Protein AF-B9XIC1-F1 (afdb_monomer_lite)

pLDDT: mean 79.16, std 20.42, range [34.88, 98.12]

Sequence (374 aa):
MVTKQGVRRKFIYYSASSSICIPRLMLVFLITSLILPTLAQEPSPKPAATVERKLTSQLMTIYGESTGRTVLMPGAMPEVMVSTNVDILADTKKAAMRIEGVMAENGFQITRIGDNFVRVTPTKWSNSPAMTQLSKIQLPQVSTDGKNPMGEFNLGSADENMFLGLYAELKQCTVLRPAWLVGARFHVRSQKPLSRAETVYALDTLMVLNGLVPVEDGEKLVQVVPLNQVSHILAKAPKPNSSKSVIEPGKVPLLTTRPLISRPKRPPQTLSQEITNFSAQAYTKLFGDPPDAQPLPVADRLARFYAKLVDKTYVPSKLGGNPILFEVRTPPTKEELIYAMETTFRLNHLKIIEVDSNSISLGAEKETKAGSDK

Secondary structure (DSSP, 8-state):
--------PPPPP-------PPP-----------------------PPPPEEEE-HHHHHHHHHHHHT-EEE--SSPPPEEEE--GGGGG-HHHHHHHHHHHHHHTTEEEEEETTTEEEEEEGGGTTSHHHHHHTTSPPPP---S----S---EEEEEEHHHHHHHHHHHHT-EEE--TT----EEEEE-SSPPPHHHHHHHHHHHHHHTTEEEEEETTTEEEEEEGGGGGG----PPPP-TTSPBPPGGGS--B-SS-SS-PPPPPPHHHHHHHHHHHHHHHHHHHSS--------HHHHHHHHHHHHTT-EE---GGGGS---B---S--BHHHHHHHHHHHHHHTTEEEEESSSSEEEEEETT---S----

Organism: Pedosphaera parvula (strain Ellin514) (NCBI:txid320771)

Foldseek 3Di:
DDDDDDDDDDDDDDDDDDDDDDDDDDDDDDDDDDDDDDDPDDDDPDPDQDWDFDALLVLVVLLCQLLLAKEQAFPDDDTFTDRDPVVQSVHSVSSNVVSQVSLVVVQWHWDDDPRHYIYIDGVVCPPPLLVVQLVVLDQDDPDPQPQDPDDKPFQPFDWPVRLVVVLCVLLVAWEFAALPPGDGTDGITGSDGDHSSNVNSSSQNNCSNHQWHWDDQERHYTYIYGSVCVVVDDRDQDYDDPPFDWADQVVQDFFHPDPPDDDDPDDDDDVVVVVVVVVQVVCCVPPNHDPPDPPFARLQVLVCVLLVLVQAHEDEDPCSNQGFGGGGRHTGGSRSSNVSSQSRQVNSQWHWDDPDPRYIYIDGNPPDDDDDDD

Radius of gyration: 30.28 Å; chains: 1; bounding box: 96×66×76 Å

Structure (mmCIF, N/CA/C/O backbone):
data_AF-B9XIC1-F1
#
_entry.id   AF-B9XIC1-F1
#
loop_
_atom_site.group_PDB
_atom_site.id
_atom_site.type_symbol
_atom_site.label_atom_id
_atom_site.label_alt_id
_atom_site.label_comp_id
_atom_site.label_asym_id
_atom_site.label_entity_id
_atom_site.label_seq_id
_atom_site.pdbx_PDB_ins_code
_atom_site.Cartn_x
_atom_site.Cartn_y
_atom_site.Cartn_z
_atom_site.occupancy
_atom_site.B_iso_or_equiv
_atom_site.auth_seq_id
_atom_site.auth_comp_id
_atom_site.auth_asym_id
_atom_site.auth_atom_id
_atom_site.pdbx_PDB_model_num
ATOM 1 N N . MET A 1 1 ? 19.609 42.454 14.857 1.00 44.06 1 MET A N 1
ATOM 2 C CA . MET A 1 1 ? 18.501 43.361 14.483 1.00 44.06 1 MET A CA 1
ATOM 3 C C . MET A 1 1 ? 18.335 43.333 12.970 1.00 44.06 1 MET A C 1
ATOM 5 O O . MET A 1 1 ? 19.064 44.038 12.297 1.00 44.06 1 MET A O 1
ATOM 9 N N . VAL A 1 2 ? 17.430 42.505 12.438 1.00 36.50 2 VAL A N 1
ATOM 10 C CA . VAL A 1 2 ? 16.877 42.638 11.076 1.00 36.50 2 VAL A CA 1
ATOM 11 C C . VAL A 1 2 ? 15.434 42.134 11.140 1.00 36.50 2 VAL A C 1
ATOM 13 O O . VAL A 1 2 ? 15.141 41.123 11.777 1.00 36.50 2 VAL A O 1
ATOM 16 N N . THR A 1 3 ? 14.531 42.936 10.598 1.00 38.62 3 THR A N 1
ATOM 17 C CA . THR A 1 3 ? 13.095 42.985 10.864 1.00 38.62 3 THR A CA 1
ATOM 18 C C . THR A 1 3 ? 12.269 42.035 9.994 1.00 38.62 3 THR A C 1
ATOM 20 O O . THR A 1 3 ? 12.574 41.775 8.835 1.00 38.62 3 THR A O 1
ATOM 23 N N . LYS A 1 4 ? 11.174 41.557 10.596 1.00 44.41 4 LYS A N 1
ATOM 24 C CA . LYS A 1 4 ? 10.083 40.757 10.022 1.00 44.41 4 LYS A CA 1
ATOM 25 C C . LYS A 1 4 ? 9.406 41.455 8.832 1.00 44.41 4 LYS A C 1
ATOM 27 O O . LYS A 1 4 ? 9.028 42.617 8.951 1.00 44.41 4 LYS A O 1
ATOM 32 N N . GLN A 1 5 ? 9.066 40.698 7.788 1.00 42.94 5 GLN A N 1
ATOM 33 C CA . GLN A 1 5 ? 7.935 41.011 6.906 1.00 42.94 5 GLN A CA 1
ATOM 34 C C . GLN A 1 5 ? 6.962 39.830 6.885 1.00 42.94 5 GLN A C 1
ATOM 36 O O . GLN A 1 5 ? 7.233 38.772 6.327 1.00 42.94 5 GLN A O 1
ATOM 41 N N . GLY A 1 6 ? 5.830 40.017 7.567 1.00 37.75 6 GLY A N 1
ATOM 42 C CA . GLY A 1 6 ? 4.710 39.085 7.585 1.00 37.75 6 GLY A CA 1
ATOM 43 C C . GLY A 1 6 ? 3.708 39.434 6.490 1.00 37.75 6 GLY A C 1
ATOM 44 O O . GLY A 1 6 ? 3.148 40.529 6.481 1.00 37.75 6 GLY A O 1
ATOM 45 N N . VAL A 1 7 ? 3.451 38.487 5.592 1.00 44.16 7 VAL A N 1
ATOM 46 C CA . VAL A 1 7 ? 2.405 38.587 4.571 1.00 44.16 7 VAL A CA 1
ATOM 47 C C . VAL A 1 7 ? 1.088 38.097 5.177 1.00 44.16 7 VAL A C 1
ATOM 49 O O . VAL A 1 7 ? 0.892 36.903 5.393 1.00 44.16 7 VAL A O 1
ATOM 52 N N . ARG A 1 8 ? 0.172 39.026 5.473 1.00 37.41 8 ARG A N 1
ATOM 53 C CA . ARG A 1 8 ? -1.213 38.719 5.867 1.00 37.41 8 ARG A CA 1
ATOM 54 C C . ARG A 1 8 ? -2.057 38.480 4.612 1.00 37.41 8 ARG A C 1
ATOM 56 O O . ARG A 1 8 ? -2.324 39.422 3.871 1.00 37.41 8 ARG A O 1
ATOM 63 N N . ARG A 1 9 ? -2.530 37.250 4.392 1.00 49.00 9 ARG A N 1
ATOM 64 C 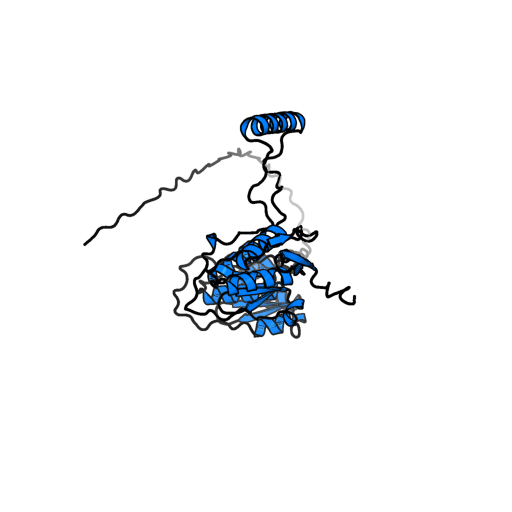CA . ARG A 1 9 ? -3.601 36.965 3.422 1.00 49.00 9 ARG A CA 1
ATOM 65 C C . ARG A 1 9 ? -4.960 37.098 4.115 1.00 49.00 9 ARG A C 1
ATOM 67 O O . ARG A 1 9 ? -5.248 36.366 5.057 1.00 49.00 9 ARG A O 1
ATOM 74 N N . LYS A 1 10 ? -5.776 38.055 3.661 1.00 39.41 10 LYS A N 1
ATOM 75 C CA . LYS A 1 10 ? -7.198 38.181 4.015 1.00 39.41 10 LYS A CA 1
ATOM 76 C C . LYS A 1 10 ? -7.988 37.126 3.235 1.00 39.41 10 LYS A C 1
ATOM 78 O O . LYS A 1 10 ? -7.952 37.137 2.010 1.00 39.41 10 LYS A O 1
ATOM 83 N N . PHE A 1 11 ? -8.708 36.257 3.938 1.00 42.22 11 PHE A N 1
ATOM 84 C CA . PHE A 1 11 ? -9.763 35.428 3.358 1.00 42.22 11 PHE A CA 1
ATOM 85 C C . PHE A 1 11 ? -11.101 36.147 3.539 1.00 42.22 11 PHE A C 1
ATOM 87 O O . PHE A 1 11 ? -11.474 36.500 4.656 1.00 42.22 11 PHE A O 1
ATOM 94 N N . ILE A 1 12 ? -11.791 36.396 2.428 1.00 45.44 12 ILE A N 1
ATOM 95 C CA . ILE A 1 12 ? -13.161 36.913 2.392 1.00 45.44 12 ILE A CA 1
ATOM 96 C C . ILE A 1 12 ? -14.082 35.692 2.329 1.00 45.44 12 ILE A C 1
ATOM 98 O O . ILE A 1 12 ? -14.023 34.934 1.364 1.00 45.44 12 ILE A O 1
ATOM 102 N N . TYR A 1 13 ? -14.909 35.493 3.355 1.00 43.69 13 TYR A N 1
ATOM 103 C CA . TYR A 1 13 ? -15.992 34.509 3.343 1.00 43.69 13 TYR A CA 1
ATOM 104 C C . TYR A 1 13 ? -17.278 35.187 2.861 1.00 43.69 13 TYR A C 1
ATOM 106 O O . TYR A 1 13 ? -17.751 36.134 3.487 1.00 43.69 13 TYR A O 1
ATOM 114 N N . TYR A 1 14 ? -17.847 34.696 1.758 1.00 37.53 14 TYR A N 1
ATOM 115 C CA . TYR A 1 14 ? -19.220 35.000 1.358 1.00 37.53 14 TYR A CA 1
ATOM 116 C C . TYR A 1 14 ? -20.172 34.086 2.141 1.00 37.53 14 TYR A C 1
ATOM 118 O O . TYR A 1 14 ? -20.148 32.870 1.971 1.00 37.53 14 TYR A O 1
ATOM 126 N N . SER A 1 15 ? -20.989 34.684 3.010 1.00 40.59 15 SER A N 1
ATOM 127 C CA . SER A 1 15 ? -22.115 34.040 3.691 1.00 40.59 15 SER A CA 1
ATOM 128 C C . SER A 1 15 ? -23.397 34.391 2.938 1.00 40.59 15 SER A C 1
ATOM 130 O O . SER A 1 15 ? -23.749 35.566 2.838 1.00 40.59 15 SER A O 1
ATOM 132 N N . ALA A 1 16 ? -24.074 33.387 2.385 1.00 41.88 16 ALA A N 1
ATOM 133 C CA . ALA A 1 16 ? -25.396 33.526 1.791 1.00 41.88 16 ALA A CA 1
ATOM 134 C C . ALA A 1 16 ? -26.421 32.874 2.731 1.00 41.88 16 ALA A C 1
ATOM 136 O O . ALA A 1 16 ? -26.617 31.662 2.705 1.00 41.88 16 ALA A O 1
ATOM 137 N N . SER A 1 17 ? -27.056 33.687 3.580 1.00 38.25 17 SER A N 1
ATOM 138 C CA . SER A 1 17 ? -28.238 33.293 4.354 1.00 38.25 17 SER A CA 1
ATOM 139 C C . SER A 1 17 ? -29.482 33.423 3.482 1.00 38.25 17 SER A C 1
ATOM 141 O O . SER A 1 17 ? -29.868 34.528 3.106 1.00 38.25 17 SER A O 1
ATOM 143 N N . SER A 1 18 ? -30.131 32.301 3.180 1.00 44.31 18 SER A N 1
ATOM 144 C CA . SER A 1 18 ? -31.469 32.264 2.586 1.00 44.31 18 SER A CA 1
ATOM 145 C C . SER A 1 18 ? -32.483 31.956 3.688 1.00 44.31 18 SER A C 1
ATOM 147 O O . SER A 1 18 ? -32.702 30.801 4.041 1.00 44.31 18 SER A O 1
ATOM 149 N N . SER A 1 19 ? -33.076 33.003 4.262 1.00 39.62 19 SER A N 1
ATOM 150 C CA . SER A 1 19 ? -34.209 32.891 5.184 1.00 39.62 19 SER A CA 1
ATOM 151 C C . SER A 1 19 ? -35.486 32.622 4.390 1.00 39.62 19 SER A C 1
ATOM 153 O O . SER A 1 19 ? -35.966 33.500 3.676 1.00 39.62 19 SER A O 1
ATOM 155 N N . ILE A 1 20 ? -36.049 31.421 4.522 1.00 45.41 20 ILE A N 1
ATOM 156 C CA . ILE A 1 20 ? -37.391 31.094 4.027 1.00 45.41 20 ILE A CA 1
ATOM 157 C C . ILE A 1 20 ? -38.346 31.150 5.223 1.00 45.41 20 ILE A C 1
ATOM 159 O O . ILE A 1 20 ? -38.349 30.271 6.082 1.00 45.41 20 ILE A O 1
ATOM 163 N N . CYS A 1 21 ? -39.133 32.225 5.284 1.00 36.41 21 CYS A N 1
ATOM 164 C CA . CYS A 1 21 ? -40.272 32.377 6.187 1.00 36.41 21 CYS A CA 1
ATOM 165 C C . CYS A 1 21 ? -41.426 31.482 5.717 1.00 36.41 21 CYS A C 1
ATOM 167 O O . CYS A 1 21 ? -41.954 31.683 4.626 1.00 36.41 21 CYS A O 1
ATOM 169 N N . ILE A 1 22 ? -41.854 30.539 6.558 1.00 43.66 22 ILE A N 1
ATOM 170 C CA . ILE A 1 22 ? -43.107 29.792 6.384 1.00 43.66 22 ILE A CA 1
ATOM 171 C C . ILE A 1 22 ? -44.155 30.421 7.319 1.00 43.66 22 ILE A C 1
ATOM 173 O O . ILE A 1 22 ? -43.882 30.554 8.516 1.00 43.66 22 ILE A O 1
ATOM 177 N N . PRO A 1 23 ? -45.339 30.827 6.828 1.00 52.44 23 PRO A N 1
ATOM 178 C CA . PRO A 1 23 ? -46.375 31.394 7.679 1.00 52.44 23 PRO A CA 1
ATOM 179 C C . PRO A 1 23 ? -47.051 30.312 8.535 1.00 52.44 23 PRO A C 1
ATOM 181 O O . PRO A 1 23 ? -47.438 29.247 8.057 1.00 52.44 23 PRO A O 1
ATOM 184 N N . ARG A 1 24 ? -47.206 30.630 9.825 1.00 39.66 24 ARG A N 1
ATOM 185 C CA . ARG A 1 24 ? -48.025 29.909 10.807 1.00 39.66 24 ARG A CA 1
ATOM 186 C C . ARG A 1 24 ? -49.487 29.893 10.353 1.00 39.66 24 ARG A C 1
ATOM 188 O O . ARG A 1 24 ? -50.149 30.925 10.403 1.00 39.66 24 ARG A O 1
ATOM 195 N N . LEU A 1 25 ? -50.001 28.721 9.991 1.00 41.41 25 LEU A N 1
ATOM 196 C CA . LEU A 1 25 ? -51.439 28.476 9.910 1.00 41.41 25 LEU A CA 1
ATOM 197 C C . LEU A 1 25 ? -51.920 28.030 11.300 1.00 41.41 25 LEU A C 1
ATOM 199 O O . LEU A 1 25 ? -51.559 26.954 11.776 1.00 41.41 25 LEU A O 1
ATOM 203 N N . MET A 1 26 ? -52.682 28.891 11.977 1.00 42.16 26 MET A N 1
ATOM 204 C CA . MET A 1 26 ? -53.413 28.531 13.191 1.00 42.16 26 MET A CA 1
ATOM 205 C C . MET A 1 26 ? -54.596 27.641 12.817 1.00 42.16 26 MET A C 1
ATOM 207 O O . MET A 1 26 ? -55.529 28.097 12.161 1.00 42.16 26 MET A O 1
ATOM 211 N N . LEU A 1 27 ? -54.564 26.386 13.261 1.00 41.38 27 LEU A N 1
ATOM 212 C CA . LEU A 1 27 ? -55.697 25.474 13.189 1.00 41.38 27 LEU A CA 1
ATOM 213 C C . LEU A 1 27 ? -56.280 25.322 14.598 1.00 41.38 27 LEU A C 1
ATOM 215 O O . LEU A 1 27 ? -55.709 24.659 15.462 1.00 41.38 27 LEU A O 1
ATOM 219 N N . VAL A 1 28 ? -57.398 26.007 14.823 1.00 42.31 28 VAL A N 1
ATOM 220 C CA . VAL A 1 28 ? -58.242 25.893 16.014 1.00 42.31 28 VAL A CA 1
ATOM 221 C C . VAL A 1 28 ? -59.003 24.572 15.909 1.00 42.31 28 VAL A C 1
ATOM 223 O O . VAL A 1 28 ? -59.894 24.443 15.073 1.00 42.31 28 VAL A O 1
ATOM 226 N N . PHE A 1 29 ? -58.656 23.586 16.738 1.00 39.56 29 PHE A N 1
ATOM 227 C CA . PHE A 1 29 ? -59.460 22.375 16.901 1.00 39.56 29 PHE A CA 1
ATOM 228 C C . PHE A 1 29 ? -60.397 22.530 18.100 1.00 39.56 29 PHE A C 1
ATOM 230 O O . PHE A 1 29 ? -59.963 22.758 19.229 1.00 39.56 29 PHE A O 1
ATOM 237 N N . LEU A 1 30 ? -61.694 22.414 17.818 1.00 42.22 30 LEU A N 1
ATOM 238 C CA . LEU A 1 30 ? -62.775 22.354 18.792 1.00 42.22 30 LEU A CA 1
ATOM 239 C C . LEU A 1 30 ? -62.643 21.089 19.651 1.00 42.22 30 LEU A C 1
ATOM 241 O O . LEU A 1 30 ? -62.628 19.970 19.139 1.00 42.22 30 LEU A O 1
ATOM 245 N N . ILE A 1 31 ? -62.599 21.287 20.965 1.00 47.97 31 ILE A N 1
ATOM 246 C CA . ILE A 1 31 ? -62.666 20.238 21.979 1.00 47.97 31 ILE A CA 1
ATOM 247 C C . ILE A 1 31 ? -64.118 19.758 22.053 1.00 47.97 31 ILE A C 1
ATOM 249 O O . ILE A 1 31 ? -64.995 20.489 22.508 1.00 47.97 31 ILE A O 1
ATOM 253 N N . THR A 1 32 ? -64.377 18.529 21.612 1.00 45.47 32 THR A N 1
ATOM 254 C CA . THR A 1 32 ? -65.607 17.798 21.941 1.00 45.47 32 THR A CA 1
ATOM 255 C C . THR A 1 32 ? -65.244 16.652 22.876 1.00 45.47 32 THR A C 1
ATOM 257 O O . THR A 1 32 ? -64.605 15.678 22.487 1.00 45.47 32 THR A O 1
ATOM 260 N N . SER A 1 33 ? -65.614 16.815 24.147 1.00 48.59 33 SER A N 1
ATOM 261 C CA . SER A 1 33 ? -65.499 15.792 25.183 1.00 48.59 33 SER A CA 1
ATOM 262 C C . SER A 1 33 ? -66.431 14.626 24.871 1.00 48.59 33 SER A C 1
ATOM 264 O O . SER A 1 33 ? -67.644 14.738 25.043 1.00 48.59 33 SER A O 1
ATOM 266 N N . LEU A 1 34 ? -65.860 13.496 24.456 1.00 47.25 34 LEU A N 1
ATOM 267 C CA . LEU A 1 34 ? -66.526 12.198 24.482 1.00 47.25 34 LEU A CA 1
ATOM 268 C C . LEU A 1 34 ? -65.967 11.402 25.666 1.00 47.25 34 LEU A C 1
ATOM 270 O O . LEU A 1 34 ? -64.795 11.028 25.683 1.00 47.25 34 LEU A O 1
ATOM 274 N N . ILE A 1 35 ? -66.807 11.172 26.672 1.00 52.41 35 ILE A N 1
ATOM 275 C CA . ILE A 1 35 ? -66.512 10.282 27.796 1.00 52.41 35 ILE A CA 1
ATOM 276 C C . ILE A 1 35 ? -66.636 8.850 27.263 1.00 52.41 35 ILE A C 1
ATOM 278 O O . ILE A 1 35 ? -67.746 8.375 27.028 1.00 52.41 35 ILE A O 1
ATOM 282 N N . LEU A 1 36 ? -65.503 8.182 27.026 1.00 46.34 36 LEU A N 1
ATOM 283 C CA . LEU A 1 36 ? -65.469 6.748 26.734 1.00 46.34 36 LEU A CA 1
ATOM 284 C C . LEU A 1 36 ? -65.387 5.933 28.035 1.00 46.34 36 LEU A C 1
ATOM 286 O O . LEU A 1 36 ? -64.702 6.347 28.973 1.00 46.34 36 LEU A O 1
ATOM 290 N N . PRO A 1 37 ? -66.035 4.756 28.088 1.00 49.78 37 PRO A N 1
ATOM 291 C CA . PRO A 1 37 ? -65.890 3.826 29.195 1.00 49.78 37 PRO A CA 1
ATOM 292 C C . PRO A 1 37 ? -64.469 3.253 29.228 1.00 49.78 37 PRO A C 1
ATOM 294 O O . PRO A 1 37 ? -63.918 2.838 28.207 1.00 49.78 37 PRO A O 1
ATOM 297 N N . THR A 1 38 ? -63.888 3.226 30.425 1.00 48.03 38 THR A N 1
ATOM 298 C CA . THR A 1 38 ? -62.571 2.666 30.735 1.00 48.03 38 THR A CA 1
ATOM 299 C C . THR A 1 38 ? -62.572 1.154 30.500 1.00 48.03 38 THR A C 1
ATOM 301 O O . THR A 1 38 ? -62.848 0.368 31.405 1.00 48.03 38 THR A O 1
ATOM 304 N N . LEU A 1 39 ? -62.289 0.728 29.269 1.00 48.19 39 LEU A N 1
ATOM 305 C CA . LEU A 1 39 ? -61.909 -0.651 28.983 1.00 48.19 39 LEU A CA 1
ATOM 306 C C . LEU A 1 39 ? -60.508 -0.880 29.550 1.00 48.19 39 LEU A C 1
ATOM 308 O O . LEU A 1 39 ? -59.593 -0.099 29.289 1.00 48.19 39 LEU A O 1
ATOM 312 N N . ALA A 1 40 ? -60.364 -1.935 30.351 1.00 57.03 40 ALA A N 1
ATOM 313 C CA . ALA A 1 40 ? -59.087 -2.393 30.874 1.00 57.03 40 ALA A CA 1
ATOM 314 C C . ALA A 1 40 ? -58.087 -2.524 29.717 1.00 57.03 40 ALA A C 1
ATOM 316 O O . ALA A 1 40 ? -58.247 -3.352 28.823 1.00 57.03 40 ALA A O 1
ATOM 317 N N . GLN A 1 41 ? -57.093 -1.641 29.720 1.00 48.34 41 GLN A N 1
ATOM 318 C CA . GLN A 1 41 ? -56.049 -1.584 28.715 1.00 48.34 41 GLN A CA 1
ATOM 319 C C . GLN A 1 41 ? -55.168 -2.820 28.907 1.00 48.34 41 GLN A C 1
ATOM 321 O O . GLN A 1 41 ? -54.444 -2.916 29.900 1.00 48.34 41 GLN A O 1
ATOM 326 N N . GLU A 1 42 ? -55.272 -3.791 27.995 1.00 60.88 42 GLU A N 1
ATOM 327 C CA . GLU A 1 42 ? -54.307 -4.887 27.927 1.00 60.88 42 GLU A CA 1
ATOM 328 C C . GLU A 1 42 ? -52.890 -4.293 27.903 1.00 60.88 42 GLU A C 1
ATOM 330 O O . GLU A 1 42 ? -52.675 -3.251 27.266 1.00 60.88 42 GLU A O 1
ATOM 335 N N . PRO A 1 43 ? -51.922 -4.896 28.620 1.00 63.00 43 PRO A N 1
ATOM 336 C CA . PRO A 1 43 ? -50.561 -4.387 28.668 1.00 63.00 43 PRO A CA 1
ATOM 337 C C . PRO A 1 43 ? -50.041 -4.260 27.239 1.00 63.00 43 PRO A C 1
ATOM 339 O O . PRO A 1 43 ? -49.874 -5.260 26.542 1.00 63.00 43 PRO A O 1
ATOM 342 N N . SER A 1 44 ? -49.830 -3.012 26.810 1.00 62.06 44 SER A N 1
ATOM 343 C CA . SER A 1 44 ? -49.362 -2.682 25.467 1.00 62.06 44 SER A CA 1
ATOM 344 C C . SER A 1 44 ? -48.186 -3.594 25.105 1.00 62.06 44 SER A C 1
ATOM 346 O O . SER A 1 44 ? -47.250 -3.698 25.913 1.00 62.06 44 SER A O 1
ATOM 348 N N . PRO A 1 45 ? -48.223 -4.292 23.953 1.00 67.50 45 PRO A N 1
ATOM 349 C CA . PRO A 1 45 ? -47.159 -5.199 23.562 1.00 67.50 45 PRO A CA 1
ATOM 350 C C . PRO A 1 45 ? -45.845 -4.427 23.593 1.00 67.50 45 PRO A C 1
ATOM 352 O O . PRO A 1 45 ? -45.688 -3.409 22.916 1.00 67.50 45 PRO A O 1
ATOM 355 N N . LYS A 1 46 ? -44.927 -4.895 24.446 1.00 65.12 46 LYS A N 1
ATOM 356 C CA . LYS A 1 46 ? -43.595 -4.318 24.634 1.00 65.12 46 LYS A CA 1
ATOM 357 C C . LYS A 1 46 ? -43.017 -4.042 23.239 1.00 65.12 46 LYS A C 1
ATOM 359 O O . LYS A 1 46 ? -42.930 -4.999 22.465 1.00 65.12 46 LYS A O 1
ATOM 364 N N . PRO A 1 47 ? -42.700 -2.781 22.886 1.00 63.47 47 PRO A N 1
ATOM 365 C CA . PRO A 1 47 ? -42.331 -2.431 21.522 1.00 63.47 47 PRO A CA 1
ATOM 366 C C . PRO A 1 47 ? -41.193 -3.343 21.078 1.00 63.47 47 PRO A C 1
ATOM 368 O O . PRO A 1 47 ? -40.169 -3.444 21.760 1.00 63.47 47 PRO A O 1
ATOM 371 N N . ALA A 1 48 ? -41.423 -4.073 19.985 1.00 64.81 48 ALA A N 1
ATOM 372 C CA . ALA A 1 48 ? -40.425 -4.958 19.414 1.00 64.81 48 ALA A CA 1
ATOM 373 C C . ALA A 1 48 ? -39.158 -4.136 19.160 1.00 64.81 48 ALA A C 1
ATOM 375 O O . ALA A 1 48 ? -39.231 -3.044 18.597 1.00 64.81 48 ALA A O 1
ATOM 376 N N . ALA A 1 49 ? -38.012 -4.630 19.629 1.00 63.19 49 ALA A N 1
ATOM 377 C CA . ALA A 1 49 ? -36.746 -3.934 19.471 1.00 63.19 49 ALA A CA 1
ATOM 378 C C . ALA A 1 49 ? -36.500 -3.653 17.980 1.00 63.19 49 ALA A C 1
ATOM 380 O O . ALA A 1 49 ? -36.378 -4.580 17.178 1.00 63.19 49 ALA A O 1
ATOM 381 N N . THR A 1 50 ? -36.455 -2.374 17.606 1.00 61.56 50 THR A N 1
ATOM 382 C CA . THR A 1 50 ? -36.149 -1.959 16.237 1.00 61.56 50 THR A CA 1
ATOM 383 C C . THR A 1 50 ? -34.703 -2.336 15.925 1.00 61.56 50 THR A C 1
ATOM 385 O O . THR A 1 50 ? -33.769 -1.846 16.558 1.00 61.56 50 THR A O 1
ATOM 388 N N . VAL A 1 51 ? -34.506 -3.224 14.950 1.00 67.12 51 VAL A N 1
ATOM 389 C CA . VAL A 1 51 ? -33.174 -3.577 14.446 1.00 67.12 51 VAL A CA 1
ATOM 390 C C . VAL A 1 51 ? -32.762 -2.524 13.420 1.00 67.12 51 VAL A C 1
ATOM 392 O O . VAL A 1 51 ? -33.288 -2.490 12.310 1.00 67.12 51 VAL A O 1
ATOM 395 N N . GLU A 1 52 ? -31.825 -1.654 13.785 1.00 65.56 52 GLU A N 1
ATOM 396 C CA . GLU A 1 52 ? -31.245 -0.672 12.870 1.00 65.56 52 GLU A CA 1
ATOM 397 C C . GLU A 1 52 ? -30.002 -1.265 12.186 1.00 65.56 52 GLU A C 1
ATOM 399 O O . GLU A 1 52 ? -29.119 -1.842 12.827 1.00 65.56 52 GLU A O 1
ATOM 404 N N . ARG A 1 53 ? -29.903 -1.121 10.861 1.00 65.88 53 ARG A N 1
ATOM 405 C CA . ARG A 1 53 ? -28.663 -1.430 10.138 1.00 65.88 53 ARG A CA 1
ATOM 406 C C . ARG A 1 53 ? -27.755 -0.212 10.205 1.00 65.88 53 ARG A C 1
ATOM 408 O O . ARG A 1 53 ? -28.028 0.793 9.554 1.00 65.88 53 ARG A O 1
ATOM 415 N N . LYS A 1 54 ? -26.682 -0.302 10.987 1.00 67.88 54 LYS A N 1
ATOM 416 C CA . LYS A 1 54 ? -25.628 0.716 11.010 1.00 67.88 54 LYS A CA 1
ATOM 417 C C . LYS A 1 54 ? -24.447 0.263 10.171 1.00 67.88 54 LYS A C 1
ATOM 419 O O . LYS A 1 54 ? -24.060 -0.902 10.192 1.00 67.88 54 LYS A O 1
ATOM 424 N N . LEU A 1 55 ? -23.840 1.210 9.462 1.00 81.06 55 LEU A N 1
ATOM 425 C CA . LEU A 1 55 ? -22.597 0.944 8.750 1.00 81.06 55 LEU A CA 1
ATOM 426 C C . LEU A 1 55 ? -21.499 0.633 9.772 1.00 81.06 55 LEU A C 1
ATOM 428 O O . LEU A 1 55 ? -21.305 1.376 10.737 1.00 81.06 55 LEU A O 1
ATOM 432 N N . THR A 1 56 ? -20.736 -0.430 9.537 1.00 86.38 56 THR A N 1
ATOM 433 C CA . THR A 1 56 ? -19.618 -0.851 10.401 1.00 86.38 56 THR A CA 1
ATOM 434 C C . THR A 1 56 ? -18.618 0.281 10.637 1.00 86.38 56 THR A C 1
ATOM 436 O O . THR A 1 56 ? -18.082 0.431 11.732 1.00 86.38 56 THR A O 1
ATOM 439 N N . SER A 1 57 ? -18.437 1.160 9.648 1.00 85.88 57 SER A N 1
ATOM 440 C CA . SER A 1 57 ? -17.616 2.368 9.757 1.00 85.88 57 SER A CA 1
ATOM 441 C C . SER A 1 57 ? -18.123 3.370 10.802 1.00 85.88 57 SER A C 1
ATOM 443 O O . SER A 1 57 ? -17.315 3.967 11.514 1.00 85.88 57 SER A O 1
ATOM 445 N N . GLN A 1 58 ? -19.439 3.539 10.950 1.00 88.56 58 GLN A N 1
ATOM 446 C CA . GLN A 1 58 ? -20.024 4.404 11.979 1.00 88.56 58 GLN A CA 1
ATOM 447 C C . GLN A 1 58 ? -19.821 3.800 13.368 1.00 88.56 58 GLN A C 1
ATOM 449 O O . GLN A 1 58 ? -19.412 4.502 14.290 1.00 88.56 58 GLN A O 1
ATOM 454 N N . LEU A 1 59 ? -20.031 2.487 13.505 1.00 91.69 59 LEU A N 1
ATOM 455 C CA . LEU A 1 59 ? -19.808 1.778 14.765 1.00 91.69 59 LEU A CA 1
ATOM 456 C C . LEU A 1 59 ? -18.351 1.908 15.230 1.00 91.69 59 LEU A C 1
ATOM 458 O O . LEU A 1 59 ? -18.087 2.201 16.394 1.00 91.69 59 LEU A O 1
ATOM 462 N N . MET A 1 60 ? -17.403 1.744 14.305 1.00 93.81 60 MET A N 1
ATOM 463 C CA . MET A 1 60 ? -15.976 1.898 14.592 1.00 93.81 60 MET A CA 1
ATOM 464 C C . MET A 1 60 ? -15.581 3.351 14.865 1.00 93.81 60 MET A C 1
ATOM 466 O O . MET A 1 60 ? -14.667 3.590 15.649 1.00 93.81 60 MET A O 1
ATOM 470 N N . THR A 1 61 ? -16.293 4.325 14.293 1.00 92.06 61 THR A N 1
ATOM 471 C CA . THR A 1 61 ? -16.103 5.743 14.636 1.00 92.06 61 THR A CA 1
ATOM 472 C C . THR A 1 61 ? -16.456 5.992 16.104 1.00 92.06 61 THR A C 1
ATOM 474 O O . THR A 1 61 ? -15.622 6.509 16.843 1.00 92.06 61 THR A O 1
ATOM 477 N N . ILE A 1 62 ? -17.624 5.514 16.553 1.00 92.25 62 ILE A N 1
ATOM 478 C CA . ILE A 1 62 ? -18.060 5.600 17.960 1.00 92.25 62 ILE A CA 1
ATOM 479 C C . ILE A 1 62 ? -17.073 4.863 18.879 1.00 92.25 62 ILE A C 1
ATOM 481 O O . ILE A 1 62 ? -16.712 5.363 19.944 1.00 92.25 62 ILE A O 1
ATOM 485 N N . TYR A 1 63 ? -16.591 3.685 18.470 1.00 94.88 63 TYR A N 1
ATOM 486 C CA . TYR A 1 63 ? -15.586 2.940 19.233 1.00 94.88 63 TYR A CA 1
ATOM 487 C C . TYR A 1 63 ? -14.283 3.733 19.400 1.00 94.88 63 TYR A C 1
ATOM 489 O O . TYR A 1 63 ? -13.766 3.852 20.512 1.00 94.88 63 TYR A O 1
ATOM 497 N N . GLY A 1 64 ? -13.771 4.322 18.317 1.00 94.94 64 GLY A N 1
ATOM 498 C CA . GLY A 1 64 ? -12.585 5.171 18.361 1.00 94.94 64 GLY A CA 1
ATOM 499 C C . GLY A 1 64 ? -12.766 6.360 19.303 1.00 94.94 64 GLY A C 1
ATOM 500 O O . GLY A 1 64 ? -11.923 6.577 20.170 1.00 94.94 64 GLY A O 1
ATOM 501 N N . GLU A 1 65 ? -13.883 7.079 19.187 1.00 93.38 65 GLU A N 1
ATOM 502 C CA . GLU A 1 65 ? -14.210 8.236 20.034 1.00 93.38 65 GLU A CA 1
ATOM 503 C C . GLU A 1 65 ? -14.334 7.840 21.515 1.00 93.38 65 GLU A C 1
ATOM 505 O O . GLU A 1 65 ? -13.721 8.462 22.379 1.00 93.38 65 GLU A O 1
ATOM 510 N N . SER A 1 66 ? -15.044 6.746 21.814 1.00 93.94 66 SER A N 1
ATOM 511 C CA . SER A 1 66 ? -15.233 6.255 23.189 1.00 93.94 66 SER A CA 1
ATOM 512 C C . SER A 1 66 ? -13.940 5.778 23.860 1.00 93.94 66 SER A C 1
ATOM 514 O O . SER A 1 66 ? -13.804 5.872 25.079 1.00 93.94 66 SER A O 1
ATOM 516 N N . THR A 1 67 ? -12.978 5.279 23.078 1.00 95.50 67 THR A N 1
ATOM 517 C CA . THR A 1 67 ? -11.698 4.761 23.588 1.00 95.50 67 THR A CA 1
ATOM 518 C C . THR A 1 67 ? -10.545 5.758 23.464 1.00 95.50 67 THR A C 1
ATOM 520 O O . THR A 1 67 ? -9.478 5.535 24.042 1.00 95.50 67 THR A O 1
ATOM 523 N N . GLY A 1 68 ? -10.728 6.842 22.704 1.00 94.75 68 GLY A N 1
ATOM 524 C CA . GLY A 1 68 ? -9.668 7.775 22.328 1.00 94.75 68 GLY A CA 1
ATOM 525 C C . GLY A 1 68 ? -8.558 7.119 21.498 1.00 94.75 68 GLY A C 1
ATOM 526 O O . GLY A 1 68 ? -7.392 7.494 21.638 1.00 94.75 68 GLY A O 1
ATOM 527 N N . ARG A 1 69 ? -8.875 6.095 20.691 1.00 95.88 69 ARG A N 1
ATOM 528 C CA . ARG A 1 69 ? -7.892 5.319 19.910 1.00 95.88 69 ARG A CA 1
ATOM 529 C C . ARG A 1 69 ? -8.192 5.362 18.418 1.00 95.88 69 ARG A C 1
ATOM 531 O O . ARG A 1 69 ? -9.340 5.329 17.990 1.00 95.88 69 ARG A O 1
ATOM 538 N N . THR A 1 70 ? -7.135 5.387 17.618 1.00 95.88 70 THR A N 1
ATOM 539 C CA . THR A 1 70 ? -7.209 5.288 16.160 1.00 95.88 70 THR A CA 1
ATOM 540 C C . THR A 1 70 ? -7.563 3.859 15.762 1.00 95.88 70 THR A C 1
ATOM 542 O O . THR A 1 70 ? -6.832 2.920 16.090 1.00 95.88 70 THR A O 1
ATOM 545 N N . VAL A 1 71 ? -8.671 3.695 15.040 1.00 97.06 71 VAL A N 1
ATOM 546 C CA . VAL A 1 71 ? -9.123 2.389 14.549 1.00 97.06 71 VAL A CA 1
ATOM 547 C C . VAL A 1 71 ? -8.497 2.091 13.191 1.00 97.06 71 VAL A C 1
ATOM 549 O O . VAL A 1 71 ? -8.697 2.835 12.233 1.00 97.06 71 VAL A O 1
ATOM 552 N N . LEU A 1 72 ? -7.750 0.990 13.110 1.00 97.56 72 LEU A N 1
ATOM 553 C CA . LEU A 1 72 ? -7.162 0.458 11.883 1.00 97.56 72 LEU A CA 1
ATOM 554 C C . LEU A 1 72 ? -7.971 -0.767 11.451 1.00 97.56 72 LEU A C 1
ATOM 556 O O . LEU A 1 72 ? -7.987 -1.779 12.155 1.00 97.56 72 LEU A O 1
ATOM 560 N N . MET A 1 73 ? -8.655 -0.677 10.313 1.00 96.19 73 MET A N 1
ATOM 561 C CA . MET A 1 73 ? -9.558 -1.723 9.823 1.00 96.19 73 MET A CA 1
ATOM 562 C C . MET A 1 73 ? -9.474 -1.871 8.294 1.00 96.19 73 MET A C 1
ATOM 564 O O . MET A 1 73 ? -9.063 -0.924 7.617 1.00 96.19 73 MET A O 1
ATOM 568 N N . PRO A 1 74 ? -9.861 -3.032 7.733 1.00 95.12 74 PRO A N 1
ATOM 569 C CA . PRO A 1 74 ? -10.036 -3.191 6.291 1.00 95.12 74 PRO A CA 1
ATOM 570 C C . PRO A 1 74 ? -11.015 -2.154 5.723 1.00 95.12 74 PRO A C 1
ATOM 572 O O . PRO A 1 74 ? -11.994 -1.795 6.376 1.00 95.12 74 PRO A O 1
ATOM 575 N N . GLY A 1 75 ? -10.784 -1.684 4.496 1.00 90.56 75 GLY A N 1
ATOM 576 C CA . GLY A 1 75 ? -11.688 -0.739 3.836 1.00 90.56 75 GLY A CA 1
ATOM 577 C C . GLY A 1 75 ? -13.010 -1.374 3.402 1.00 90.56 75 GLY A C 1
ATOM 578 O O . GLY A 1 75 ? -14.054 -0.727 3.431 1.00 90.56 75 GLY A O 1
ATOM 579 N N . ALA A 1 76 ? -12.977 -2.659 3.045 1.00 88.12 76 ALA A N 1
ATOM 580 C CA . ALA A 1 76 ? -14.144 -3.448 2.665 1.00 88.12 76 ALA A CA 1
ATOM 581 C C . ALA A 1 76 ? -14.632 -4.296 3.851 1.00 88.12 76 ALA A C 1
ATOM 583 O O . ALA A 1 76 ? -14.366 -5.495 3.929 1.00 88.12 76 ALA A O 1
ATOM 584 N N . MET A 1 77 ? -15.324 -3.660 4.796 1.00 88.44 77 MET A N 1
ATOM 585 C CA . MET A 1 77 ? -15.979 -4.359 5.905 1.00 88.44 77 MET A CA 1
ATOM 586 C C . MET A 1 77 ? -17.439 -4.665 5.548 1.00 88.44 77 MET A C 1
ATOM 588 O O . MET A 1 77 ? -18.119 -3.780 5.023 1.00 88.44 77 MET A O 1
ATOM 592 N N . PRO A 1 78 ? -17.948 -5.877 5.840 1.00 88.94 78 PRO A N 1
ATOM 593 C CA . PRO A 1 78 ? -19.372 -6.160 5.715 1.00 88.94 78 PRO A CA 1
ATOM 594 C C . PRO A 1 78 ? -20.162 -5.287 6.692 1.00 88.94 78 PRO A C 1
ATOM 596 O O . PRO A 1 78 ? -19.642 -4.882 7.737 1.00 88.94 78 PRO A O 1
ATOM 599 N N . GLU A 1 79 ? -21.418 -5.003 6.359 1.00 88.19 79 GLU A N 1
ATOM 600 C CA . GLU A 1 79 ? -22.342 -4.354 7.286 1.00 88.19 79 GLU A CA 1
ATOM 601 C C . GLU A 1 79 ? -22.614 -5.263 8.486 1.00 88.19 79 GLU A C 1
ATOM 603 O O . GLU A 1 79 ? -22.785 -6.474 8.340 1.00 88.19 79 GLU A O 1
ATOM 608 N N . VAL A 1 80 ? -22.666 -4.665 9.674 1.00 86.50 80 VAL A N 1
ATOM 609 C CA . VAL A 1 80 ? -22.952 -5.362 10.926 1.00 86.50 80 VAL A CA 1
ATOM 610 C C . VAL A 1 80 ? -24.319 -4.914 11.427 1.00 86.50 80 VAL A C 1
ATOM 612 O O . VAL A 1 80 ? -24.590 -3.719 11.551 1.00 86.50 80 VAL A O 1
ATOM 615 N N . MET A 1 81 ? -25.201 -5.868 11.724 1.00 79.94 81 MET A N 1
ATOM 616 C CA . MET A 1 81 ? -26.501 -5.548 12.312 1.00 79.94 81 MET A CA 1
ATOM 617 C C . MET A 1 81 ? -26.335 -5.265 13.804 1.00 79.94 81 MET A C 1
ATOM 619 O O . MET A 1 81 ? -25.789 -6.088 14.538 1.00 79.94 81 MET A O 1
ATOM 623 N N . VAL A 1 82 ? -26.818 -4.107 14.260 1.00 80.25 82 VAL A N 1
ATOM 624 C CA . VAL A 1 82 ? -26.718 -3.700 15.665 1.00 80.25 82 VAL A CA 1
ATOM 625 C C . VAL A 1 82 ? -28.113 -3.382 16.185 1.00 80.25 82 VAL A C 1
ATOM 627 O O . VAL A 1 82 ? -28.765 -2.463 15.705 1.00 80.25 82 VAL A O 1
ATOM 630 N N . SER A 1 83 ? -28.572 -4.108 17.205 1.00 73.69 83 SER A N 1
ATOM 631 C CA . SER A 1 83 ? -29.788 -3.720 17.930 1.00 73.69 83 SER A CA 1
ATOM 632 C C . SER A 1 83 ? -29.503 -2.432 18.705 1.00 73.69 83 SER A C 1
ATOM 634 O O . SER A 1 83 ? -28.699 -2.431 19.643 1.00 73.69 83 SER A O 1
ATOM 636 N N . THR A 1 84 ? -30.122 -1.324 18.306 1.00 61.50 84 THR A N 1
ATOM 637 C CA . THR A 1 84 ? -29.856 0.010 18.849 1.00 61.50 84 THR A CA 1
ATOM 638 C C . THR A 1 84 ? -30.615 0.256 20.144 1.00 61.50 84 THR A C 1
ATOM 640 O O . THR A 1 84 ? -31.599 0.981 20.190 1.00 61.50 84 THR A O 1
ATOM 643 N N . ASN A 1 85 ? -30.106 -0.288 21.249 1.00 65.62 85 ASN A N 1
ATOM 644 C CA . ASN A 1 85 ? -30.427 0.289 22.554 1.00 65.62 85 ASN A CA 1
ATOM 645 C C . ASN A 1 85 ? -29.585 1.564 22.725 1.00 65.62 85 ASN A C 1
ATOM 647 O O . ASN A 1 85 ? -28.389 1.504 23.010 1.00 65.62 85 ASN A O 1
ATOM 651 N N . VAL A 1 86 ? -30.218 2.712 22.467 1.00 55.81 86 VAL A N 1
ATOM 652 C CA . VAL A 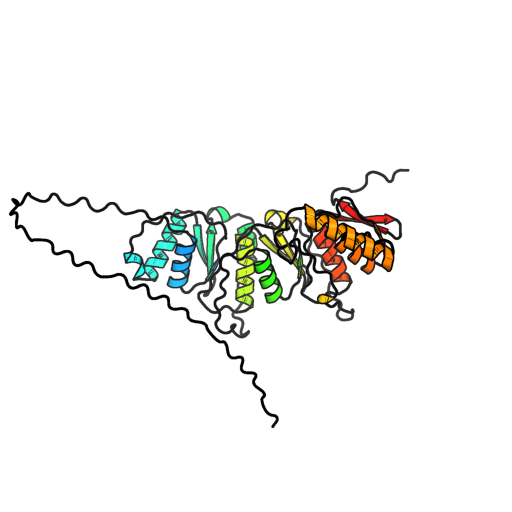1 86 ? -29.621 4.062 22.426 1.00 55.81 86 VAL A CA 1
ATOM 653 C C . VAL A 1 86 ? -28.984 4.470 23.765 1.00 55.81 86 VAL A C 1
ATOM 655 O O . VAL A 1 86 ? -27.991 5.196 23.774 1.00 55.81 86 VAL A O 1
ATOM 658 N N . ASP A 1 87 ? -29.455 3.908 24.881 1.00 61.22 87 ASP A N 1
ATOM 659 C CA . ASP A 1 87 ? -28.975 4.217 26.240 1.00 61.22 87 ASP A CA 1
ATOM 660 C C . ASP A 1 87 ? -27.514 3.809 26.507 1.00 61.22 87 ASP A C 1
ATOM 662 O O . ASP A 1 87 ? -26.905 4.226 27.492 1.00 61.22 87 ASP A O 1
ATOM 666 N N . ILE A 1 88 ? -26.912 3.012 25.618 1.00 60.16 88 ILE A N 1
ATOM 667 C CA . ILE A 1 88 ? -25.535 2.517 25.757 1.00 60.16 88 ILE A CA 1
ATOM 668 C C . ILE A 1 88 ? -24.496 3.636 25.545 1.00 60.16 88 ILE A C 1
ATOM 670 O O . ILE A 1 88 ? -23.358 3.505 25.989 1.00 60.16 88 ILE A O 1
ATOM 674 N N . LEU A 1 89 ? -24.870 4.758 24.922 1.00 67.69 89 LEU A N 1
ATOM 675 C CA . LEU A 1 89 ? -23.933 5.831 24.564 1.00 67.69 89 LEU A CA 1
ATOM 676 C C . LEU A 1 89 ? -23.554 6.773 25.722 1.00 67.69 89 LEU A C 1
ATOM 678 O O . LEU A 1 89 ? -22.625 7.561 25.564 1.00 67.69 89 LEU A O 1
ATOM 682 N N . ALA A 1 90 ? -24.221 6.695 26.880 1.00 81.50 90 ALA A N 1
ATOM 683 C CA . ALA A 1 90 ? -23.909 7.555 28.029 1.00 81.50 90 ALA A CA 1
ATOM 684 C C . ALA A 1 90 ? -22.644 7.123 28.800 1.00 81.50 90 ALA A C 1
ATOM 686 O O . ALA A 1 90 ? -21.997 7.945 29.444 1.00 81.50 90 ALA A O 1
ATOM 687 N N . ASP A 1 91 ? -22.275 5.841 28.730 1.00 89.44 91 ASP A N 1
ATOM 688 C CA . ASP A 1 91 ? -21.101 5.274 29.401 1.00 89.44 91 ASP A CA 1
ATOM 689 C C . ASP A 1 91 ? -20.127 4.744 28.343 1.00 89.44 91 ASP A C 1
ATOM 691 O O . ASP A 1 91 ? -20.336 3.681 27.750 1.00 89.44 91 ASP A O 1
ATOM 695 N N . THR A 1 92 ? -19.049 5.494 28.099 1.00 91.00 92 THR A N 1
ATOM 696 C CA . THR A 1 92 ? -18.057 5.192 27.054 1.00 91.00 92 THR A CA 1
ATOM 697 C C . THR A 1 92 ? -17.434 3.806 27.210 1.00 91.00 92 THR A C 1
ATOM 699 O O . THR A 1 92 ? -17.169 3.132 26.213 1.00 91.00 92 THR A O 1
ATOM 702 N N . LYS A 1 93 ? -17.252 3.327 28.448 1.00 91.81 93 LYS A N 1
ATOM 703 C CA . LYS A 1 93 ? -16.684 2.003 28.722 1.00 91.81 93 LYS A CA 1
ATOM 704 C C . LYS A 1 93 ? -17.678 0.897 28.374 1.00 91.81 93 LYS A C 1
ATOM 706 O O . LYS A 1 93 ? -17.291 -0.085 27.738 1.00 91.81 93 LYS A O 1
ATOM 711 N N . LYS A 1 94 ? -18.953 1.059 28.746 1.00 91.00 94 LYS A N 1
ATOM 712 C CA . LYS A 1 94 ? -20.017 0.112 28.364 1.00 91.00 94 LYS A CA 1
ATOM 713 C C . LYS A 1 94 ? -20.239 0.094 26.855 1.00 91.00 94 LYS A C 1
ATOM 715 O O . LYS A 1 94 ? -20.403 -0.989 26.293 1.00 91.00 94 LYS A O 1
ATOM 720 N N . ALA A 1 95 ? -20.181 1.253 26.197 1.00 89.88 95 ALA A N 1
ATOM 721 C CA . ALA A 1 95 ? -20.261 1.352 24.744 1.00 89.88 95 ALA A CA 1
ATOM 722 C C . ALA A 1 95 ? -19.130 0.572 24.061 1.00 89.88 95 ALA A C 1
ATOM 724 O O . ALA A 1 95 ? -19.406 -0.287 23.224 1.00 89.88 95 ALA A O 1
ATOM 725 N N . ALA A 1 96 ? -17.877 0.795 24.469 1.00 93.56 96 ALA A N 1
ATOM 726 C CA . ALA A 1 96 ? -16.725 0.090 23.913 1.00 93.56 96 ALA A CA 1
ATOM 727 C C . ALA A 1 96 ? -16.840 -1.437 24.082 1.00 93.56 96 ALA A C 1
ATOM 729 O O . ALA A 1 96 ? -16.680 -2.171 23.109 1.00 93.56 96 ALA A O 1
ATOM 730 N N . MET A 1 97 ? -17.198 -1.913 25.280 1.00 93.12 97 MET A N 1
ATOM 731 C CA . MET A 1 97 ? -17.409 -3.344 25.546 1.00 93.12 97 MET A CA 1
ATOM 732 C C . MET A 1 97 ? -18.533 -3.945 24.693 1.00 93.12 97 MET A C 1
ATOM 734 O O . MET A 1 97 ? -18.400 -5.056 24.181 1.00 93.12 97 MET A O 1
ATOM 738 N N . ARG A 1 98 ? -19.650 -3.224 24.523 1.00 92.06 98 ARG A N 1
ATOM 739 C CA . ARG A 1 98 ? -20.757 -3.699 23.684 1.00 92.06 98 ARG A CA 1
ATOM 740 C C . ARG A 1 98 ? -20.330 -3.811 22.225 1.00 92.06 98 ARG A C 1
ATOM 742 O O . ARG A 1 98 ? -20.668 -4.800 21.583 1.00 92.06 98 ARG A O 1
ATOM 749 N N . ILE A 1 99 ? -19.596 -2.821 21.719 1.00 93.31 99 ILE A N 1
ATOM 750 C CA . ILE A 1 99 ? -19.081 -2.826 20.348 1.00 93.31 99 ILE A CA 1
ATOM 751 C C . ILE A 1 99 ? -18.097 -3.985 20.144 1.00 93.31 99 ILE A C 1
ATOM 753 O O . ILE A 1 99 ? -18.213 -4.694 19.150 1.00 93.31 99 ILE A O 1
ATOM 757 N N . GLU A 1 100 ? -17.182 -4.226 21.090 1.00 95.88 100 GLU A N 1
ATOM 758 C CA . GLU A 1 100 ? -16.273 -5.383 21.062 1.00 95.88 100 GLU A CA 1
ATOM 759 C C . GLU A 1 100 ? -17.052 -6.708 20.966 1.00 95.88 100 GLU A C 1
ATOM 761 O O . GLU A 1 100 ? -16.730 -7.539 20.117 1.00 95.88 100 GLU A O 1
ATOM 766 N N . GLY A 1 101 ? -18.119 -6.875 21.759 1.00 94.38 101 GLY A N 1
ATOM 767 C CA . GLY A 1 101 ? -18.988 -8.058 21.707 1.00 94.38 101 GLY A CA 1
ATOM 768 C C . GLY A 1 101 ? -19.698 -8.233 20.361 1.00 94.38 101 GLY A C 1
ATOM 769 O O . GLY A 1 101 ? -19.640 -9.307 19.771 1.00 94.38 101 GLY A O 1
ATOM 770 N N . VAL A 1 102 ? -20.291 -7.161 19.826 1.00 93.19 102 VAL A N 1
ATOM 771 C CA . VAL A 1 102 ? -20.952 -7.177 18.509 1.00 93.19 102 VAL A CA 1
ATOM 772 C C . VAL A 1 102 ? -19.962 -7.533 17.396 1.00 93.19 102 VAL A C 1
ATOM 774 O O . VAL A 1 102 ? -20.277 -8.328 16.513 1.00 93.19 102 VAL A O 1
ATOM 777 N N . MET A 1 103 ? -18.748 -6.983 17.431 1.00 95.06 103 MET A N 1
ATOM 778 C CA . MET A 1 103 ? -17.721 -7.304 16.438 1.00 95.06 103 MET A CA 1
ATOM 779 C C . MET A 1 103 ? -17.276 -8.767 16.540 1.00 95.06 103 MET A C 1
ATOM 781 O O . MET A 1 103 ? -17.156 -9.428 15.508 1.00 95.06 103 MET A O 1
ATOM 785 N N . ALA A 1 104 ? -17.116 -9.292 17.758 1.00 96.12 104 ALA A N 1
ATOM 786 C CA . ALA A 1 104 ? -16.793 -10.698 17.992 1.00 96.12 104 ALA A CA 1
ATOM 787 C C . ALA A 1 104 ? -17.884 -11.645 17.464 1.00 96.12 104 ALA A C 1
ATOM 789 O O . ALA A 1 104 ? -17.566 -12.595 16.747 1.00 96.12 104 ALA A O 1
ATOM 790 N N . GLU A 1 105 ? -19.160 -11.347 17.732 1.00 94.56 105 GLU A N 1
ATOM 791 C CA . GLU A 1 105 ? -20.318 -12.088 17.200 1.00 94.56 105 GLU A CA 1
ATOM 792 C C . GLU A 1 105 ? -20.338 -12.104 15.660 1.00 94.56 105 GLU A C 1
ATOM 794 O O . GLU A 1 105 ? -20.749 -13.089 15.050 1.00 94.56 105 GLU A O 1
ATOM 799 N N . ASN A 1 106 ? -19.828 -11.046 15.022 1.00 94.06 106 ASN A N 1
ATOM 800 C CA . ASN A 1 106 ? -19.723 -10.927 13.565 1.00 94.06 106 ASN A CA 1
ATOM 801 C C . ASN A 1 106 ? -18.382 -11.440 13.005 1.00 94.06 106 ASN A C 1
ATOM 803 O O . ASN A 1 106 ? -18.043 -11.189 11.848 1.00 94.06 106 ASN A O 1
ATOM 807 N N . GLY A 1 107 ? -17.612 -12.182 13.805 1.00 95.38 107 GLY A N 1
ATOM 808 C CA . GLY A 1 107 ? -16.382 -12.831 13.364 1.00 95.38 107 GLY A CA 1
ATOM 809 C C . GLY A 1 107 ? -15.193 -11.885 13.211 1.00 95.38 107 GLY A C 1
ATOM 810 O O . GLY A 1 107 ? -14.261 -12.216 12.473 1.00 95.38 107 GLY A O 1
ATOM 811 N N . PHE A 1 108 ? -15.180 -10.752 13.914 1.00 96.56 108 PHE A N 1
ATOM 812 C CA . PHE A 1 108 ? -14.053 -9.823 13.979 1.00 96.56 108 PHE A CA 1
ATOM 813 C C . PHE A 1 108 ? -13.412 -9.805 15.362 1.00 96.56 108 PHE A C 1
ATOM 815 O O . PHE A 1 108 ? -14.075 -9.870 16.390 1.00 96.56 108 PHE A O 1
ATOM 822 N N . GLN A 1 109 ? -12.096 -9.660 15.384 1.00 97.06 109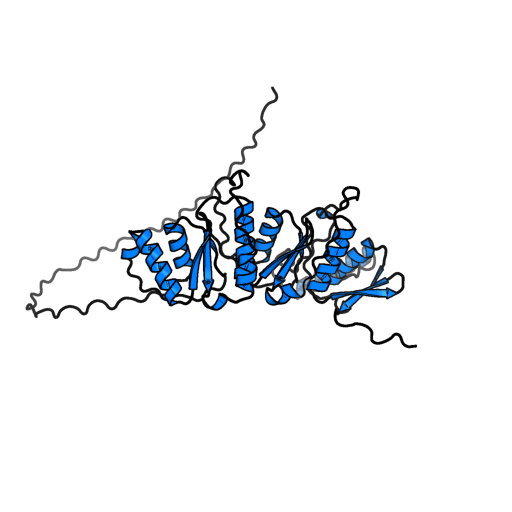 GLN A N 1
ATOM 823 C CA . GLN A 1 109 ? -11.313 -9.456 16.588 1.00 97.06 109 GLN A CA 1
ATOM 824 C C . GLN A 1 109 ? -10.846 -8.003 16.639 1.00 97.06 109 GLN A C 1
ATOM 826 O O . GLN A 1 109 ? -10.319 -7.488 15.651 1.00 97.06 109 GLN A O 1
ATOM 831 N N . ILE A 1 110 ? -11.017 -7.359 17.795 1.00 97.69 110 ILE A N 1
ATOM 832 C CA . ILE A 1 110 ? -10.426 -6.052 18.089 1.00 97.69 110 ILE A CA 1
ATOM 833 C C . ILE A 1 110 ? -9.218 -6.274 18.997 1.00 97.69 110 ILE A C 1
ATOM 835 O O . ILE A 1 110 ? -9.357 -6.730 20.130 1.00 97.69 110 ILE A O 1
ATOM 839 N N . THR A 1 111 ? -8.032 -5.926 18.509 1.00 97.56 111 THR A N 1
ATOM 840 C CA . THR A 1 111 ? -6.776 -6.060 19.252 1.00 97.56 111 THR A CA 1
ATOM 841 C C . THR A 1 111 ? -6.213 -4.678 19.545 1.00 97.56 111 THR A C 1
ATOM 843 O O . THR A 1 111 ? -5.984 -3.882 18.634 1.00 97.56 111 THR A O 1
ATOM 846 N N . ARG A 1 112 ? -5.970 -4.376 20.822 1.00 97.25 112 ARG A N 1
ATOM 847 C CA . ARG A 1 112 ? -5.317 -3.125 21.235 1.00 97.25 112 ARG A CA 1
ATOM 848 C C . ARG A 1 112 ? -3.830 -3.196 20.905 1.00 97.25 112 ARG A C 1
ATOM 850 O O . ARG A 1 112 ? -3.186 -4.184 21.246 1.00 97.25 112 ARG A O 1
ATOM 857 N N . ILE A 1 113 ? -3.297 -2.158 20.262 1.00 96.75 113 ILE A N 1
ATOM 858 C CA . ILE A 1 113 ? -1.879 -2.080 19.896 1.00 96.75 113 ILE A CA 1
ATOM 859 C C . ILE A 1 113 ? -1.294 -0.780 20.455 1.00 96.75 113 ILE A C 1
ATOM 861 O O . ILE A 1 113 ? -1.624 0.315 19.996 1.00 96.75 113 ILE A O 1
ATOM 865 N N . GLY A 1 114 ? -0.443 -0.904 21.477 1.00 93.81 114 GLY A N 1
ATOM 866 C CA . GLY A 1 114 ? 0.086 0.245 22.219 1.00 93.81 114 GLY A CA 1
ATOM 867 C C . GLY A 1 114 ? -1.024 1.102 22.837 1.00 93.81 114 GLY A C 1
ATOM 868 O O . GLY A 1 114 ? -2.085 0.588 23.194 1.00 93.81 114 GLY A O 1
ATOM 869 N N . ASP A 1 115 ? -0.806 2.415 22.922 1.00 93.44 115 ASP A N 1
ATOM 870 C CA . ASP A 1 115 ? -1.751 3.368 23.535 1.00 93.44 115 ASP A CA 1
ATOM 871 C C . ASP A 1 115 ? -2.644 4.114 22.539 1.00 93.44 115 ASP A C 1
ATOM 873 O O . ASP A 1 115 ? -3.703 4.635 22.911 1.00 93.44 115 ASP A O 1
ATOM 877 N N . ASN A 1 116 ? -2.235 4.143 21.271 1.00 94.56 116 ASN A N 1
ATOM 878 C CA . ASN A 1 116 ? -2.852 4.984 20.247 1.00 94.56 116 ASN A CA 1
ATOM 879 C C . ASN A 1 116 ? -3.718 4.207 19.260 1.00 94.56 116 ASN A C 1
ATOM 881 O O . ASN A 1 116 ? -4.566 4.816 18.610 1.00 94.56 116 ASN A O 1
ATOM 885 N N . PHE A 1 117 ? -3.561 2.883 19.170 1.00 97.00 117 PHE A N 1
ATOM 886 C CA . PHE A 1 117 ? -4.195 2.096 18.120 1.00 97.00 117 PHE A CA 1
ATOM 887 C C . PHE A 1 117 ? -5.065 0.963 18.655 1.00 97.00 117 PHE A C 1
ATOM 889 O O . PHE A 1 117 ? -4.834 0.378 19.720 1.00 97.00 117 PHE A O 1
ATOM 896 N N . VAL A 1 118 ? -6.070 0.641 17.853 1.00 97.94 118 VAL A N 1
ATOM 897 C CA . VAL A 1 118 ? -6.828 -0.609 17.881 1.00 97.94 118 VAL A CA 1
ATOM 898 C C . VAL A 1 118 ? -6.882 -1.135 16.460 1.00 97.94 118 VAL A C 1
ATOM 900 O O . VAL A 1 118 ? -7.117 -0.381 15.516 1.00 97.94 118 VAL A O 1
ATOM 903 N N . ARG A 1 119 ? -6.632 -2.429 16.301 1.00 97.69 119 ARG A N 1
ATOM 904 C CA . ARG A 1 119 ? -6.650 -3.105 15.010 1.00 97.69 119 ARG A CA 1
ATOM 905 C C . ARG A 1 119 ? -7.836 -4.053 14.957 1.00 97.69 119 ARG A C 1
ATOM 907 O O . ARG A 1 119 ? -7.998 -4.872 15.859 1.00 97.69 119 ARG A O 1
ATOM 914 N N . VAL A 1 120 ? -8.633 -3.943 13.902 1.00 97.56 120 VAL A N 1
ATOM 915 C CA . VAL A 1 120 ? -9.782 -4.812 13.638 1.00 97.56 120 VAL A CA 1
ATOM 916 C C . VAL A 1 120 ? -9.395 -5.807 12.551 1.00 97.56 120 VAL A C 1
ATOM 918 O O . VAL A 1 120 ? -9.019 -5.409 11.450 1.00 97.56 120 VAL A O 1
ATOM 921 N N . THR A 1 121 ? -9.481 -7.101 12.848 1.00 97.12 121 THR A N 1
ATOM 922 C CA . THR A 1 121 ? -9.137 -8.180 11.907 1.00 97.12 121 THR A CA 1
ATOM 923 C C . THR A 1 121 ? -10.220 -9.252 11.878 1.00 97.12 121 THR A C 1
ATOM 925 O O . THR A 1 121 ? -10.768 -9.575 12.931 1.00 97.12 121 THR A O 1
ATOM 928 N N . PRO A 1 122 ? -10.513 -9.872 10.722 1.00 96.75 122 PRO A N 1
ATOM 929 C CA . PRO A 1 122 ? -11.333 -11.078 10.683 1.00 96.75 122 PRO A CA 1
ATOM 930 C C . PRO A 1 122 ? -10.725 -12.188 11.551 1.00 96.75 122 PRO A C 1
ATOM 932 O O . PRO A 1 122 ? -9.539 -12.488 11.449 1.00 96.75 122 PRO A O 1
ATOM 935 N N . THR A 1 123 ? -11.536 -12.852 12.369 1.00 96.00 123 THR A N 1
ATOM 936 C CA . THR A 1 123 ? -11.112 -13.983 13.223 1.00 96.00 123 THR A CA 1
ATOM 937 C C . THR A 1 123 ? -10.514 -15.136 12.415 1.00 96.00 123 THR A C 1
ATOM 939 O O . THR A 1 123 ? -9.577 -15.792 12.853 1.00 96.00 123 THR A O 1
ATOM 942 N N . LYS A 1 124 ? -10.980 -15.336 11.177 1.00 95.88 124 LYS A N 1
ATOM 943 C CA . LYS A 1 124 ? -10.459 -16.354 10.249 1.00 95.88 124 LYS A CA 1
ATOM 944 C C . LYS A 1 124 ? -9.022 -16.082 9.781 1.00 95.88 124 LYS A C 1
ATOM 946 O O . LYS A 1 124 ? -8.432 -16.926 9.114 1.00 95.88 124 LYS A O 1
ATOM 951 N N . TRP A 1 125 ? -8.457 -14.911 10.083 1.00 95.44 125 TRP A N 1
ATOM 952 C CA . TRP A 1 125 ? -7.120 -14.532 9.636 1.00 95.44 125 TRP A CA 1
ATOM 953 C C . TRP A 1 125 ? -5.986 -15.006 10.539 1.00 95.44 125 TRP A C 1
ATOM 955 O O . TRP A 1 125 ? -4.842 -14.801 10.143 1.00 95.44 125 TRP A O 1
ATOM 965 N N . SER A 1 126 ? -6.238 -15.650 11.684 1.00 92.50 126 SER A N 1
ATOM 966 C CA . SER A 1 126 ? -5.189 -16.009 12.658 1.00 92.50 126 SER A CA 1
ATOM 967 C C . SER A 1 126 ? -3.959 -16.703 12.051 1.00 92.50 126 SER A C 1
ATOM 969 O O . SER A 1 126 ? -2.848 -16.410 12.474 1.00 92.50 126 SER A O 1
ATOM 971 N N . ASN A 1 127 ? -4.141 -17.529 11.012 1.00 94.44 127 ASN A N 1
ATOM 972 C CA . ASN A 1 127 ? -3.060 -18.228 10.292 1.00 94.44 127 ASN A CA 1
ATOM 973 C C . ASN A 1 127 ? -2.899 -17.766 8.830 1.00 94.44 127 ASN A C 1
ATOM 975 O O . ASN A 1 127 ? -2.368 -18.488 7.989 1.00 94.44 127 ASN A O 1
ATOM 979 N N . SER A 1 128 ? -3.422 -16.590 8.490 1.00 96.06 128 SER A N 1
ATOM 980 C CA . SER A 1 128 ? -3.353 -16.051 7.131 1.00 96.06 128 SER A CA 1
ATOM 981 C C . SER A 1 128 ? -2.006 -15.369 6.857 1.00 96.06 128 SER A C 1
ATOM 983 O O . SER A 1 128 ? -1.395 -14.822 7.782 1.00 96.06 128 SER A O 1
ATOM 985 N N . PRO A 1 129 ? -1.590 -15.264 5.579 1.00 95.81 129 PRO A N 1
ATOM 986 C CA . PRO A 1 129 ? -0.443 -14.443 5.195 1.00 95.81 129 PRO A CA 1
ATOM 987 C C . PRO A 1 129 ? -0.558 -12.988 5.671 1.00 95.81 129 PRO A C 1
ATOM 989 O O . PRO A 1 129 ? 0.454 -12.369 5.988 1.00 95.81 129 PRO A O 1
ATOM 992 N N . ALA A 1 130 ? -1.781 -12.448 5.773 1.00 95.94 130 ALA A N 1
ATOM 993 C CA . ALA A 1 130 ? -2.016 -11.089 6.254 1.00 95.94 130 ALA A CA 1
ATOM 994 C C . ALA A 1 130 ? -1.557 -10.938 7.708 1.00 95.94 130 ALA A C 1
ATOM 996 O O . ALA A 1 130 ? -0.841 -9.993 8.026 1.00 95.94 130 ALA A O 1
ATOM 997 N N . MET A 1 131 ? -1.887 -11.899 8.578 1.00 96.69 131 MET A N 1
ATOM 998 C CA . MET A 1 131 ? -1.430 -11.874 9.971 1.00 96.69 131 MET A CA 1
ATOM 999 C C . MET A 1 131 ? 0.086 -12.029 10.094 1.00 96.69 131 MET A C 1
ATOM 1001 O O . MET A 1 131 ? 0.692 -11.324 10.898 1.00 96.69 131 MET A O 1
ATOM 1005 N N . THR A 1 132 ? 0.713 -12.858 9.254 1.00 96.62 132 THR A N 1
ATOM 1006 C CA . THR A 1 132 ? 2.181 -12.970 9.192 1.00 96.62 132 THR A CA 1
ATOM 1007 C C . THR A 1 132 ? 2.856 -11.664 8.770 1.00 96.62 132 THR A C 1
ATOM 1009 O O . THR A 1 132 ? 3.953 -11.364 9.231 1.00 96.62 132 THR A O 1
ATOM 1012 N N . GLN A 1 133 ? 2.243 -10.872 7.886 1.00 97.00 133 GLN A N 1
ATOM 1013 C CA . GLN A 1 133 ? 2.781 -9.554 7.529 1.00 97.00 133 GLN A CA 1
ATOM 1014 C C . GLN A 1 133 ? 2.505 -8.524 8.628 1.00 97.00 133 GLN A C 1
ATOM 1016 O O . GLN A 1 133 ? 3.408 -7.795 9.024 1.00 97.00 133 GLN A O 1
ATOM 1021 N N . LEU A 1 134 ? 1.299 -8.521 9.201 1.00 96.94 134 LEU A N 1
ATOM 1022 C CA . LEU A 1 134 ? 0.925 -7.638 10.308 1.00 96.94 134 LEU A CA 1
ATOM 1023 C C . LEU A 1 134 ? 1.796 -7.819 11.557 1.00 96.94 134 LEU A C 1
ATOM 1025 O O . LEU A 1 134 ? 1.942 -6.866 12.319 1.00 96.94 134 LEU A O 1
ATOM 1029 N N . SER A 1 135 ? 2.350 -9.012 11.796 1.00 96.38 135 SER A N 1
ATOM 1030 C CA . SER A 1 135 ? 3.283 -9.256 12.904 1.00 96.38 135 SER A CA 1
ATOM 1031 C C . SER A 1 135 ? 4.691 -8.716 12.647 1.00 96.38 135 SER A C 1
ATOM 1033 O O . SER A 1 135 ? 5.450 -8.546 13.596 1.00 96.38 135 SER A O 1
ATOM 1035 N N . LYS A 1 136 ? 5.058 -8.453 11.386 1.00 96.81 136 LYS A N 1
ATOM 1036 C CA . LYS A 1 136 ? 6.353 -7.849 11.026 1.00 96.81 136 LYS A CA 1
ATOM 1037 C C . LYS A 1 136 ? 6.347 -6.330 11.170 1.00 96.81 136 LYS A C 1
ATOM 1039 O O . LYS A 1 136 ? 7.412 -5.738 11.311 1.00 96.81 136 LYS A O 1
ATOM 1044 N N . ILE A 1 137 ? 5.169 -5.706 11.139 1.00 96.69 137 ILE A N 1
ATOM 1045 C CA . ILE A 1 137 ? 5.023 -4.262 11.321 1.00 96.69 137 ILE A CA 1
ATOM 1046 C C . ILE A 1 137 ? 5.168 -3.946 12.810 1.00 96.69 137 ILE A C 1
ATOM 1048 O O . ILE A 1 137 ? 4.290 -4.252 13.620 1.00 96.69 137 ILE A O 1
ATOM 1052 N N . GLN A 1 138 ? 6.286 -3.326 13.169 1.00 96.06 138 GLN A N 1
ATOM 1053 C CA . GLN A 1 138 ? 6.587 -2.965 14.548 1.00 96.06 138 GLN A CA 1
ATOM 1054 C C . GLN A 1 138 ? 5.985 -1.604 14.883 1.00 96.06 138 GLN A C 1
ATOM 1056 O O . GLN A 1 138 ? 6.106 -0.655 14.109 1.00 96.06 138 GLN A O 1
ATOM 1061 N N . LEU A 1 139 ? 5.351 -1.505 16.052 1.00 94.69 139 LEU A N 1
ATOM 1062 C CA . LEU A 1 139 ? 4.928 -0.212 16.573 1.00 94.69 139 LEU A CA 1
ATOM 1063 C C . LEU A 1 139 ? 6.189 0.623 16.859 1.00 94.69 139 LEU A C 1
ATOM 1065 O O . LEU A 1 139 ? 7.097 0.116 17.528 1.00 94.69 139 LEU A O 1
ATOM 1069 N N . PRO A 1 140 ? 6.275 1.871 16.370 1.00 92.25 140 PRO A N 1
ATOM 1070 C CA . PRO A 1 140 ? 7.423 2.713 16.651 1.00 92.25 140 PRO A CA 1
ATOM 1071 C C . PRO A 1 140 ? 7.537 2.939 18.158 1.00 92.25 140 PRO A C 1
ATOM 1073 O O . PRO A 1 140 ? 6.538 3.124 18.857 1.00 92.25 140 PRO A O 1
ATOM 1076 N N . GLN A 1 141 ? 8.771 2.934 18.656 1.00 86.94 141 GLN A N 1
ATOM 1077 C CA . GLN A 1 141 ? 9.045 3.403 20.010 1.00 86.94 141 GLN A CA 1
ATOM 1078 C C . GLN A 1 141 ? 8.678 4.885 20.105 1.00 86.94 141 GLN A C 1
ATOM 1080 O O . GLN A 1 141 ? 8.713 5.588 19.094 1.00 86.94 141 GLN A O 1
ATOM 1085 N N . VAL A 1 142 ? 8.310 5.346 21.305 1.00 76.69 142 VAL A N 1
ATOM 1086 C CA . VAL A 1 142 ? 7.877 6.730 21.552 1.00 76.69 142 VAL A CA 1
ATOM 1087 C C . VAL A 1 142 ? 8.915 7.696 20.979 1.00 76.69 142 VAL A C 1
ATOM 1089 O O . VAL A 1 142 ? 9.985 7.896 21.548 1.00 76.69 142 VAL A O 1
ATOM 1092 N N . SER A 1 143 ? 8.608 8.263 19.815 1.00 66.12 143 SER A N 1
ATOM 1093 C CA . SER A 1 143 ? 9.504 9.166 19.106 1.00 66.12 143 SER A CA 1
ATOM 1094 C C . SER A 1 143 ? 9.399 10.552 19.732 1.00 66.12 143 SER A C 1
ATOM 1096 O O . SER A 1 143 ? 8.295 11.083 19.869 1.00 66.12 143 SER A O 1
ATOM 1098 N N . THR A 1 144 ? 10.536 11.152 20.079 1.00 63.47 144 THR A N 1
ATOM 1099 C CA . THR A 1 144 ? 10.620 12.568 20.477 1.00 63.47 144 THR A CA 1
ATOM 1100 C C . THR A 1 144 ? 10.479 13.520 19.291 1.00 63.47 144 THR A C 1
ATOM 1102 O O . THR A 1 144 ? 10.320 14.722 19.509 1.00 63.47 144 THR A O 1
ATOM 1105 N N . ASP A 1 145 ? 10.495 12.996 18.058 1.00 65.69 145 ASP A N 1
ATOM 1106 C CA . ASP A 1 145 ? 10.155 13.741 16.848 1.00 65.69 145 ASP A CA 1
ATOM 1107 C C . ASP A 1 145 ? 8.838 14.476 17.070 1.00 65.69 145 ASP A C 1
ATOM 1109 O O . ASP A 1 145 ? 7.819 13.860 17.403 1.00 65.69 145 ASP A O 1
ATOM 1113 N N . GLY A 1 146 ? 8.897 15.806 16.943 1.00 64.31 146 GLY A N 1
ATOM 1114 C CA . GLY A 1 146 ? 7.814 16.710 17.301 1.00 64.31 146 GLY A CA 1
ATOM 1115 C C . GLY A 1 146 ? 6.472 16.163 16.836 1.00 64.31 146 GLY A C 1
ATOM 1116 O O . GLY A 1 146 ? 6.267 15.931 15.643 1.00 64.31 146 GLY A O 1
ATOM 1117 N N . LYS A 1 147 ? 5.568 15.919 17.794 1.00 63.44 147 LYS A N 1
ATOM 1118 C CA . LYS A 1 147 ? 4.193 15.517 17.491 1.00 63.44 147 LYS A CA 1
ATOM 1119 C C . LYS A 1 147 ? 3.650 16.528 16.495 1.00 63.44 147 LYS A C 1
ATOM 1121 O O . LYS A 1 147 ? 3.681 17.728 16.774 1.00 63.44 147 LYS A O 1
ATOM 1126 N N . ASN A 1 148 ? 3.213 16.042 15.336 1.00 57.78 148 ASN A N 1
ATOM 1127 C CA . ASN A 1 148 ? 2.700 16.906 14.286 1.00 57.78 148 ASN A CA 1
ATOM 1128 C C . ASN A 1 148 ? 1.603 17.780 14.922 1.00 57.78 148 ASN A C 1
ATOM 1130 O O . ASN A 1 148 ? 0.738 17.220 15.612 1.00 57.78 148 ASN A O 1
ATOM 1134 N N . PRO A 1 149 ? 1.679 19.121 14.822 1.00 51.50 149 PRO A N 1
ATOM 1135 C CA . PRO A 1 149 ? 0.775 19.993 15.550 1.00 51.50 149 PRO A CA 1
ATOM 1136 C C . PRO A 1 149 ? -0.649 19.677 15.110 1.00 51.50 149 PRO A C 1
ATOM 1138 O O . PRO A 1 149 ? -1.003 19.870 13.954 1.00 51.50 149 PRO A O 1
ATOM 1141 N N . MET A 1 150 ? -1.399 19.112 16.055 1.00 40.66 150 MET A N 1
ATOM 1142 C CA . MET A 1 150 ? -2.842 18.900 16.081 1.00 40.66 150 MET A CA 1
ATOM 1143 C C . MET A 1 150 ? -3.546 19.130 14.732 1.00 40.66 150 MET A C 1
ATOM 1145 O O . MET A 1 150 ? -3.981 20.232 14.412 1.00 40.66 150 MET A O 1
ATOM 1149 N N . GLY A 1 151 ? -3.668 18.059 13.955 1.00 53.25 151 GLY A N 1
ATOM 1150 C CA . GLY A 1 151 ? -4.448 17.995 12.726 1.00 53.25 151 GLY A CA 1
ATOM 1151 C C . GLY A 1 151 ? -4.856 16.545 12.518 1.00 53.25 151 GLY A C 1
ATOM 1152 O O . GLY A 1 151 ? -4.004 15.662 12.505 1.00 53.25 151 GLY A O 1
ATOM 1153 N N . GLU A 1 152 ? -6.162 16.306 12.474 1.00 68.25 152 GLU A N 1
ATOM 1154 C CA . GLU A 1 152 ? -6.803 14.994 12.390 1.00 68.25 152 GLU A CA 1
ATOM 1155 C C . GLU A 1 152 ? -6.218 14.219 11.194 1.00 68.25 152 GLU A C 1
ATOM 1157 O O . GLU A 1 152 ? -6.472 14.572 10.042 1.00 68.25 152 GLU A O 1
ATOM 1162 N N . PHE A 1 153 ? -5.401 13.185 11.435 1.00 86.31 153 PHE A N 1
ATOM 1163 C CA . PHE A 1 153 ? -5.045 12.238 10.381 1.00 86.31 153 PHE A CA 1
ATOM 1164 C C . PHE A 1 153 ? -6.333 11.505 10.007 1.00 86.31 153 PHE A C 1
ATOM 1166 O O . PHE A 1 153 ? -6.760 10.558 10.670 1.00 86.31 153 PHE A O 1
ATOM 1173 N N . ASN A 1 154 ? -7.005 12.045 8.995 1.00 90.69 154 ASN A N 1
ATOM 1174 C CA . ASN A 1 154 ? -8.347 11.677 8.594 1.00 90.69 154 ASN A CA 1
ATOM 1175 C C . ASN A 1 154 ? -8.365 11.441 7.085 1.00 90.69 154 ASN A C 1
ATOM 1177 O O . ASN A 1 154 ? -8.343 12.371 6.280 1.00 90.69 154 ASN A O 1
ATOM 1181 N N . LEU A 1 155 ? -8.384 10.169 6.708 1.00 88.81 155 LEU A N 1
ATOM 1182 C CA . LEU A 1 155 ? -8.554 9.725 5.337 1.00 88.81 155 LEU A CA 1
ATOM 1183 C C . LEU A 1 155 ? -10.002 9.261 5.175 1.00 88.81 155 LEU A C 1
ATOM 1185 O O . LEU A 1 155 ? -10.341 8.102 5.422 1.00 88.81 155 LEU A O 1
ATOM 1189 N N . GLY A 1 156 ? -10.869 10.188 4.772 1.00 83.00 156 GLY A N 1
ATOM 1190 C CA . GLY A 1 156 ? -12.261 9.899 4.443 1.00 83.00 156 GLY A CA 1
ATOM 1191 C C . GLY A 1 156 ? -12.376 9.210 3.084 1.00 83.00 156 GLY A C 1
ATOM 1192 O O . GLY A 1 156 ? -12.553 9.883 2.075 1.00 83.00 156 GLY A O 1
ATOM 1193 N N . SER A 1 157 ? -12.293 7.875 3.050 1.00 84.44 157 SER A N 1
ATOM 1194 C CA . SER A 1 157 ? -12.388 7.076 1.815 1.00 84.44 157 SER A CA 1
ATOM 1195 C C . SER A 1 157 ? -11.314 7.425 0.778 1.00 84.44 157 SER A C 1
ATOM 1197 O O . SER A 1 157 ? -11.612 7.577 -0.411 1.00 84.44 157 SER A O 1
ATOM 1199 N N . ALA A 1 158 ? -10.064 7.553 1.222 1.00 89.50 158 ALA A N 1
ATOM 1200 C CA . ALA A 1 158 ? -8.949 7.855 0.339 1.00 89.50 158 ALA A CA 1
ATOM 1201 C C . ALA A 1 158 ? -8.785 6.777 -0.739 1.00 89.50 158 ALA A C 1
ATOM 1203 O O . ALA A 1 158 ? -8.784 5.581 -0.431 1.00 89.50 158 ALA A O 1
ATOM 1204 N N . ASP A 1 159 ? -8.630 7.208 -1.995 1.00 90.00 159 ASP A N 1
ATOM 1205 C CA . ASP A 1 159 ? -8.214 6.299 -3.058 1.00 90.00 159 ASP A CA 1
ATOM 1206 C C . ASP A 1 159 ? -6.736 5.919 -2.906 1.00 90.00 159 ASP A C 1
ATOM 1208 O O . ASP A 1 159 ? -5.954 6.591 -2.225 1.00 90.00 159 ASP A O 1
ATOM 1212 N N . GLU A 1 160 ? -6.361 4.816 -3.544 1.00 91.00 160 GLU A N 1
ATOM 1213 C CA . GLU A 1 160 ? -5.015 4.260 -3.469 1.00 91.00 160 GLU A CA 1
ATOM 1214 C C . GLU A 1 160 ? -3.917 5.245 -3.894 1.00 91.00 160 GLU A C 1
ATOM 1216 O O . GLU A 1 160 ? -2.852 5.271 -3.283 1.00 91.00 160 GLU A O 1
ATOM 1221 N N . ASN A 1 161 ? -4.154 6.092 -4.901 1.00 89.94 161 ASN A N 1
ATOM 1222 C CA . ASN A 1 161 ? -3.131 7.027 -5.373 1.00 89.94 161 ASN A CA 1
ATOM 1223 C C . ASN A 1 161 ? -2.850 8.098 -4.319 1.00 89.94 161 ASN A C 1
ATOM 1225 O O . ASN A 1 161 ? -1.691 8.402 -4.043 1.00 89.94 161 ASN A O 1
ATOM 1229 N N . MET A 1 162 ? -3.908 8.649 -3.719 1.00 91.25 162 MET A N 1
ATOM 1230 C CA . MET A 1 162 ? -3.770 9.623 -2.638 1.00 91.25 162 MET A CA 1
ATOM 1231 C C . MET A 1 162 ? -3.092 8.992 -1.417 1.00 91.25 162 MET A C 1
ATOM 1233 O O . MET A 1 162 ? -2.183 9.587 -0.839 1.00 91.25 162 MET A O 1
ATOM 1237 N N . PHE A 1 163 ? -3.496 7.771 -1.063 1.00 94.19 163 PHE A N 1
ATOM 1238 C CA . PHE A 1 163 ? -2.927 7.030 0.057 1.00 94.19 163 PHE A CA 1
ATOM 1239 C C . PHE A 1 163 ? -1.425 6.761 -0.131 1.00 94.19 163 PHE A C 1
ATOM 1241 O O . PHE A 1 163 ? -0.624 7.078 0.748 1.00 94.19 163 PHE A O 1
ATOM 1248 N N . LEU A 1 164 ? -1.024 6.231 -1.291 1.00 94.38 164 LEU A N 1
ATOM 1249 C CA . LEU A 1 164 ? 0.377 5.925 -1.584 1.00 94.38 164 LEU A CA 1
ATOM 1250 C C . LEU A 1 164 ? 1.230 7.184 -1.766 1.00 94.38 164 LEU A C 1
ATOM 1252 O O . LEU A 1 164 ? 2.404 7.171 -1.406 1.00 94.38 164 LEU A O 1
ATOM 1256 N N . GLY A 1 165 ? 0.650 8.281 -2.261 1.00 92.75 165 GLY A N 1
ATOM 1257 C CA . GLY A 1 165 ? 1.323 9.579 -2.320 1.00 92.75 165 GLY A CA 1
ATOM 1258 C C . GLY A 1 165 ? 1.679 10.114 -0.930 1.00 92.75 165 GLY A C 1
ATOM 1259 O O . GLY A 1 165 ? 2.822 10.519 -0.709 1.00 92.75 165 GLY A O 1
ATOM 1260 N N . LEU A 1 166 ? 0.734 10.053 0.017 1.00 93.50 166 LEU A N 1
ATOM 1261 C CA . LEU A 1 166 ? 0.973 10.431 1.414 1.00 93.50 166 LEU A CA 1
ATOM 1262 C C . LEU A 1 166 ? 2.002 9.509 2.080 1.00 93.50 166 LEU A C 1
ATOM 1264 O O . LEU A 1 166 ? 2.904 9.980 2.769 1.00 93.50 166 LEU A O 1
ATOM 1268 N N . TYR A 1 167 ? 1.893 8.200 1.853 1.00 96.12 167 TYR A N 1
ATOM 1269 C CA . TYR A 1 167 ? 2.856 7.224 2.358 1.00 96.12 167 TYR A CA 1
ATOM 1270 C C . TYR A 1 167 ? 4.280 7.513 1.861 1.00 96.12 167 TYR A C 1
ATOM 1272 O O . TYR A 1 167 ? 5.206 7.597 2.668 1.00 96.12 167 TYR A O 1
ATOM 1280 N N . ALA A 1 168 ? 4.446 7.747 0.557 1.00 95.12 168 ALA A N 1
ATOM 1281 C CA . ALA A 1 168 ? 5.730 8.078 -0.053 1.00 95.12 168 ALA A CA 1
ATOM 1282 C C . ALA A 1 168 ? 6.337 9.368 0.522 1.00 95.12 168 ALA A C 1
ATOM 1284 O O . ALA A 1 168 ? 7.537 9.436 0.782 1.00 95.12 168 ALA A O 1
ATOM 1285 N N . GLU A 1 169 ? 5.509 10.386 0.770 1.00 92.12 169 GLU A N 1
ATOM 1286 C CA . GLU A 1 169 ? 5.939 11.638 1.396 1.00 92.12 169 GLU A CA 1
ATOM 1287 C C . GLU A 1 169 ? 6.379 11.427 2.851 1.00 92.12 169 GLU A C 1
ATOM 1289 O O . GLU A 1 169 ? 7.472 11.837 3.248 1.00 92.12 169 GLU A O 1
ATOM 1294 N N . LEU A 1 170 ? 5.573 10.734 3.656 1.00 92.31 170 LEU A N 1
ATOM 1295 C CA . LEU A 1 170 ? 5.903 10.484 5.056 1.00 92.31 170 LEU A CA 1
ATOM 1296 C C . LEU A 1 170 ? 7.127 9.581 5.205 1.00 92.31 170 LEU A C 1
ATOM 1298 O O . LEU A 1 170 ? 7.928 9.811 6.109 1.00 92.31 170 LEU A O 1
ATOM 1302 N N . LYS A 1 171 ? 7.329 8.618 4.309 1.00 94.38 171 LYS A N 1
ATOM 1303 C CA . LYS A 1 171 ? 8.493 7.726 4.338 1.00 94.38 171 LYS A CA 1
ATOM 1304 C C . LYS A 1 171 ? 9.716 8.279 3.601 1.00 94.38 171 LYS A C 1
ATOM 1306 O O . LYS A 1 171 ? 10.807 7.763 3.793 1.00 94.38 171 LYS A O 1
ATOM 1311 N N . GLN A 1 172 ? 9.548 9.351 2.817 1.00 93.75 172 GLN A N 1
ATOM 1312 C CA . GLN A 1 172 ? 10.572 9.892 1.909 1.00 93.75 172 GLN A CA 1
ATOM 1313 C C . GLN A 1 172 ? 11.124 8.795 1.002 1.00 93.75 172 GLN A C 1
ATOM 1315 O O . GLN A 1 172 ? 12.328 8.557 0.955 1.00 93.75 172 GLN A O 1
ATOM 1320 N N . CYS A 1 173 ? 10.224 8.114 0.298 1.00 95.00 173 CYS A N 1
ATOM 1321 C CA . CYS A 1 173 ? 10.574 7.065 -0.646 1.00 95.00 173 CYS A CA 1
ATOM 1322 C C . CYS A 1 173 ? 9.834 7.239 -1.976 1.00 95.00 173 CYS A C 1
ATOM 1324 O O . CYS A 1 173 ? 8.889 8.016 -2.112 1.00 95.00 173 CYS A O 1
ATOM 1326 N N . THR A 1 174 ? 10.286 6.499 -2.976 1.00 95.00 174 THR A N 1
ATOM 1327 C CA . THR A 1 174 ? 9.627 6.313 -4.262 1.00 95.00 174 THR A CA 1
ATOM 1328 C C . THR A 1 174 ? 8.891 4.976 -4.239 1.00 95.00 174 THR A C 1
ATOM 1330 O O . THR A 1 174 ? 9.490 3.931 -3.985 1.00 95.00 174 THR A O 1
ATOM 1333 N N . VAL A 1 175 ? 7.582 5.005 -4.496 1.00 96.62 175 VAL A N 1
ATOM 1334 C CA . VAL A 1 175 ? 6.730 3.810 -4.485 1.00 96.62 175 VAL A CA 1
ATOM 1335 C C . VAL A 1 175 ? 6.650 3.211 -5.887 1.00 96.62 175 VAL A C 1
ATOM 1337 O O . VAL A 1 175 ? 6.146 3.842 -6.815 1.00 96.62 175 VAL A O 1
ATOM 1340 N N . LEU A 1 176 ? 7.105 1.969 -6.027 1.00 96.88 176 LEU A N 1
ATOM 1341 C CA . LEU A 1 176 ? 7.025 1.171 -7.247 1.00 96.88 176 LEU A CA 1
ATOM 1342 C C . LEU A 1 176 ? 5.830 0.222 -7.138 1.00 96.88 176 LEU A C 1
ATOM 1344 O O . LEU A 1 176 ? 5.736 -0.549 -6.187 1.00 96.88 176 LEU A O 1
ATOM 1348 N N . ARG A 1 177 ? 4.905 0.264 -8.098 1.00 95.81 177 ARG A N 1
ATOM 1349 C CA . ARG A 1 177 ? 3.709 -0.592 -8.084 1.00 95.81 177 ARG A CA 1
ATOM 1350 C C . ARG A 1 177 ? 3.204 -0.924 -9.489 1.00 95.81 177 ARG A C 1
ATOM 1352 O O . ARG A 1 177 ? 3.492 -0.176 -10.429 1.00 95.81 177 ARG A O 1
ATOM 1359 N N . PRO A 1 178 ? 2.425 -2.008 -9.650 1.00 94.56 178 PRO A N 1
ATOM 1360 C CA . PRO A 1 178 ? 1.691 -2.240 -10.884 1.00 94.56 178 PRO A CA 1
ATOM 1361 C C . PRO A 1 178 ? 0.618 -1.170 -11.122 1.00 94.56 178 PRO A C 1
ATOM 1363 O O . PRO A 1 178 ? -0.008 -0.682 -10.185 1.00 94.56 178 PRO A O 1
ATOM 1366 N N . ALA A 1 179 ? 0.343 -0.842 -12.385 1.00 91.56 179 ALA A N 1
ATOM 1367 C CA . ALA A 1 179 ? -0.696 0.125 -12.749 1.00 91.56 179 ALA A CA 1
ATOM 1368 C C . ALA A 1 179 ? -2.124 -0.420 -12.580 1.00 91.56 179 ALA A C 1
ATOM 1370 O O . ALA A 1 179 ? -3.075 0.356 -12.522 1.00 91.56 179 ALA A O 1
ATOM 1371 N N . TRP A 1 180 ? -2.272 -1.747 -12.513 1.00 89.88 180 TRP A N 1
ATOM 1372 C CA . TRP A 1 180 ? -3.533 -2.433 -12.225 1.00 89.88 180 TRP A CA 1
ATOM 1373 C C . TRP A 1 180 ? -3.808 -2.577 -10.724 1.00 89.88 180 TRP A C 1
ATOM 1375 O O . TRP A 1 180 ? -4.870 -3.080 -10.360 1.00 89.88 180 TRP A O 1
ATOM 1385 N N . LEU A 1 181 ? -2.888 -2.126 -9.860 1.00 88.50 181 LEU A N 1
ATOM 1386 C CA . LEU A 1 181 ? -3.149 -1.954 -8.435 1.00 88.50 181 LEU A CA 1
ATOM 1387 C C . LEU A 1 181 ? -4.175 -0.822 -8.295 1.00 88.50 181 LEU A C 1
ATOM 1389 O O . LEU A 1 181 ? -3.842 0.360 -8.310 1.00 88.50 181 LEU A O 1
ATOM 1393 N N . VAL A 1 182 ? -5.451 -1.192 -8.365 1.00 72.88 182 VAL A N 1
ATOM 1394 C CA . VAL A 1 182 ? -6.581 -0.276 -8.285 1.00 72.88 182 VAL A CA 1
ATOM 1395 C C . VAL A 1 182 ? -7.653 -0.946 -7.445 1.00 72.88 182 VAL A C 1
ATOM 1397 O O . VAL A 1 182 ? -8.001 -2.103 -7.669 1.00 72.88 182 VAL A O 1
ATOM 1400 N N . GLY A 1 183 ? -8.239 -0.186 -6.524 1.00 76.81 183 GLY A N 1
ATOM 1401 C CA . GLY A 1 183 ? -9.521 -0.540 -5.913 1.00 76.81 183 GLY A CA 1
ATOM 1402 C C . GLY A 1 183 ? -9.518 -0.594 -4.393 1.00 76.81 183 GLY A C 1
ATOM 1403 O O . GLY A 1 183 ? -10.598 -0.628 -3.805 1.00 76.81 183 GLY A O 1
ATOM 1404 N N . ALA A 1 184 ? -8.351 -0.529 -3.746 1.00 86.25 184 ALA A N 1
ATOM 1405 C CA . ALA A 1 184 ? -8.304 -0.369 -2.300 1.00 86.25 184 ALA A CA 1
ATOM 1406 C C . ALA A 1 184 ? -8.822 1.025 -1.910 1.00 86.25 184 ALA A C 1
ATOM 1408 O O . ALA A 1 184 ? -8.410 2.047 -2.469 1.00 86.25 184 ALA A O 1
ATOM 1409 N N . ARG A 1 185 ? -9.748 1.057 -0.950 1.00 89.56 185 ARG A N 1
ATOM 1410 C CA . ARG A 1 185 ? -10.211 2.284 -0.299 1.00 89.56 185 ARG A CA 1
ATOM 1411 C C . ARG A 1 185 ? -9.725 2.280 1.130 1.00 89.56 185 ARG A C 1
ATOM 1413 O O . ARG A 1 185 ? -9.869 1.284 1.833 1.00 89.56 185 ARG A O 1
ATOM 1420 N N . PHE A 1 186 ? -9.180 3.404 1.558 1.00 92.25 186 PHE A N 1
ATOM 1421 C CA . PHE A 1 186 ? -8.605 3.528 2.883 1.00 92.25 186 PHE A CA 1
ATOM 1422 C C . PHE A 1 186 ? -9.459 4.453 3.736 1.00 92.25 186 PHE A C 1
ATOM 1424 O O . PHE A 1 186 ? -9.828 5.553 3.321 1.00 92.25 186 PHE A O 1
ATOM 1431 N N . HIS A 1 187 ? -9.767 3.985 4.941 1.00 91.44 187 HIS A N 1
ATOM 1432 C CA . HIS A 1 187 ? -10.524 4.726 5.935 1.00 91.44 187 HIS A CA 1
ATOM 1433 C C . HIS A 1 187 ? -9.743 4.711 7.238 1.00 91.44 187 HIS A C 1
ATOM 1435 O O . HIS A 1 187 ? -9.482 3.648 7.797 1.00 91.44 187 HIS A O 1
ATOM 1441 N N . VAL A 1 188 ? -9.366 5.888 7.721 1.00 93.88 188 VAL A N 1
ATOM 1442 C CA . VAL A 1 188 ? -8.737 6.031 9.033 1.00 93.88 188 VAL A CA 1
ATOM 1443 C C . VAL A 1 188 ? -9.007 7.421 9.567 1.00 93.88 188 VAL A C 1
ATOM 1445 O O . VAL A 1 188 ? -8.950 8.396 8.824 1.00 93.88 188 VAL A O 1
ATOM 1448 N N . ARG A 1 189 ? -9.316 7.494 10.858 1.00 93.62 189 ARG A N 1
ATOM 1449 C CA . ARG A 1 189 ? -9.509 8.741 11.589 1.00 93.62 189 ARG A CA 1
ATOM 1450 C C . ARG A 1 189 ? -8.772 8.638 12.912 1.00 93.62 189 ARG A C 1
ATOM 1452 O O . ARG A 1 189 ? -9.104 7.794 13.748 1.00 93.62 189 ARG A O 1
ATOM 1459 N N . SER A 1 190 ? -7.752 9.467 13.086 1.00 93.94 190 SER A N 1
ATOM 1460 C CA . SER A 1 190 ? -6.995 9.525 14.328 1.00 93.94 190 SER A CA 1
ATOM 1461 C C . SER A 1 190 ? -7.796 10.217 15.422 1.00 93.94 190 SER A C 1
ATOM 1463 O O . SER A 1 190 ? -8.299 11.316 15.206 1.00 93.94 190 SER A O 1
ATOM 1465 N N . GLN A 1 191 ? -7.842 9.617 16.607 1.00 93.69 191 GLN A N 1
ATOM 1466 C CA . GLN A 1 191 ? -8.496 10.201 17.791 1.00 93.69 191 GLN A CA 1
ATOM 1467 C C . GLN A 1 191 ? -7.515 10.972 18.687 1.00 93.69 191 GLN A C 1
ATOM 1469 O O . GLN A 1 191 ? -7.910 11.666 19.620 1.00 93.69 191 GLN A O 1
ATOM 1474 N N . LYS A 1 192 ? -6.216 10.842 18.403 1.00 89.75 192 LYS A N 1
ATOM 1475 C CA . LYS A 1 192 ? -5.106 11.518 19.076 1.00 89.75 192 LYS A CA 1
ATOM 1476 C C . LYS A 1 192 ? -4.086 11.975 18.032 1.00 89.75 192 LYS A C 1
ATOM 1478 O O . LYS A 1 192 ? -3.999 11.342 16.979 1.00 89.75 192 LYS A O 1
ATOM 1483 N N . PRO A 1 193 ? -3.288 13.019 18.316 1.00 90.12 193 PRO A N 1
ATOM 1484 C CA . PRO A 1 193 ? -2.151 13.374 17.476 1.00 90.12 193 PRO A CA 1
ATOM 1485 C C . PRO A 1 193 ? -1.188 12.191 17.349 1.00 90.12 193 PRO A C 1
ATOM 1487 O O . PRO A 1 193 ? -0.765 11.638 18.365 1.00 90.12 193 PRO A O 1
ATOM 1490 N N . LEU A 1 194 ? -0.851 11.827 16.113 1.00 90.56 194 LEU A N 1
ATOM 1491 C CA . LEU A 1 194 ? 0.124 10.784 15.802 1.00 90.56 194 LEU A CA 1
ATOM 1492 C C . LEU A 1 194 ? 1.453 11.425 15.396 1.00 90.56 194 LEU A C 1
ATOM 1494 O O . LEU A 1 194 ? 1.479 12.459 14.720 1.00 90.56 194 LEU A O 1
ATOM 1498 N N . SER A 1 195 ? 2.569 10.814 15.789 1.00 91.19 195 SER A N 1
ATOM 1499 C CA . SER A 1 195 ? 3.875 11.163 15.236 1.00 91.19 195 SER A CA 1
ATOM 1500 C C . SER A 1 195 ? 3.980 10.739 13.766 1.00 91.19 195 SER A C 1
ATOM 1502 O O . SER A 1 195 ? 3.154 9.985 13.235 1.00 91.19 195 SER A O 1
ATOM 1504 N N . ARG A 1 196 ? 5.030 11.207 13.085 1.00 91.50 196 ARG A N 1
ATOM 1505 C CA . ARG A 1 196 ? 5.334 10.775 11.716 1.00 91.50 196 ARG A CA 1
ATOM 1506 C C . ARG A 1 196 ? 5.488 9.254 11.631 1.00 91.50 196 ARG A C 1
ATOM 1508 O O . ARG A 1 196 ? 4.875 8.632 10.768 1.00 91.50 196 ARG A O 1
ATOM 1515 N N . ALA A 1 197 ? 6.250 8.660 12.550 1.00 93.12 197 ALA A N 1
ATOM 1516 C CA . ALA A 1 197 ? 6.487 7.219 12.591 1.00 93.12 197 ALA A CA 1
ATOM 1517 C C . ALA A 1 197 ? 5.197 6.431 12.876 1.00 93.12 197 ALA A C 1
ATOM 1519 O O . ALA A 1 197 ? 4.938 5.410 12.246 1.00 93.12 197 ALA A O 1
ATOM 1520 N N . GLU A 1 198 ? 4.350 6.932 13.777 1.00 94.62 198 GLU A N 1
ATOM 1521 C CA . GLU A 1 198 ? 3.043 6.334 14.078 1.00 94.62 198 GLU A CA 1
ATOM 1522 C C . GLU A 1 198 ? 2.081 6.403 12.888 1.00 94.62 198 GLU A C 1
ATOM 1524 O O . GLU A 1 198 ? 1.302 5.478 12.654 1.00 94.62 198 GLU A O 1
ATOM 1529 N N . THR A 1 199 ? 2.153 7.480 12.105 1.00 94.88 199 THR A N 1
ATOM 1530 C CA . THR A 1 199 ? 1.364 7.615 10.877 1.00 94.88 199 THR A CA 1
ATOM 1531 C C . THR A 1 199 ? 1.844 6.627 9.815 1.00 94.88 199 THR A C 1
ATOM 1533 O O . THR A 1 199 ? 1.020 5.949 9.209 1.00 94.88 199 THR A O 1
ATOM 1536 N N . VAL A 1 200 ? 3.161 6.467 9.631 1.00 95.75 200 VAL A N 1
ATOM 1537 C CA . VAL A 1 200 ? 3.726 5.438 8.735 1.00 95.75 200 VAL A CA 1
ATOM 1538 C C . VAL A 1 200 ? 3.299 4.036 9.182 1.00 95.75 200 VAL A C 1
ATOM 1540 O O . VAL A 1 200 ? 2.803 3.276 8.357 1.00 95.75 200 VAL A O 1
ATOM 1543 N N . TYR A 1 201 ? 3.357 3.732 10.484 1.00 96.88 201 TYR A N 1
ATOM 1544 C CA . TYR A 1 201 ? 2.853 2.473 11.048 1.00 96.88 201 TYR A CA 1
ATOM 1545 C C . TYR A 1 201 ? 1.377 2.216 10.705 1.00 96.88 201 TYR A C 1
ATOM 1547 O O . TYR A 1 201 ? 1.001 1.106 10.309 1.00 96.88 201 TYR A O 1
ATOM 1555 N N . ALA A 1 202 ? 0.527 3.238 10.849 1.00 97.00 202 ALA A N 1
ATOM 1556 C CA . ALA A 1 202 ? -0.887 3.140 10.509 1.00 97.00 202 ALA A CA 1
ATOM 1557 C C . ALA A 1 202 ? -1.084 2.862 9.011 1.00 97.00 202 ALA A C 1
ATOM 1559 O O . ALA A 1 202 ? -1.891 2.003 8.657 1.00 97.00 202 ALA A O 1
ATOM 1560 N N . LEU A 1 203 ? -0.329 3.541 8.140 1.00 97.50 203 LEU A N 1
ATOM 1561 C CA . LEU A 1 203 ? -0.387 3.339 6.691 1.00 97.50 203 LEU A CA 1
ATOM 1562 C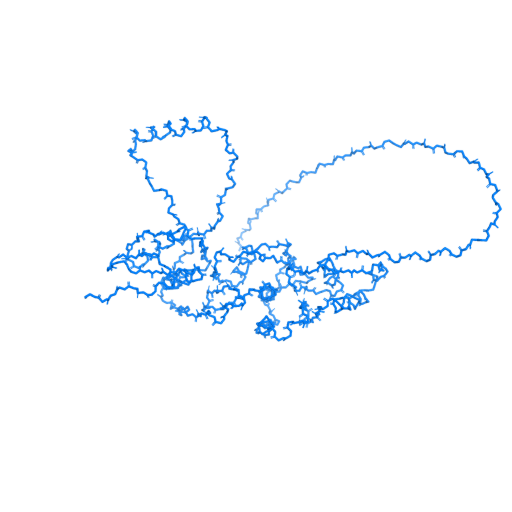 C . LEU A 1 203 ? 0.099 1.936 6.286 1.00 97.50 203 LEU A C 1
ATOM 1564 O O . LEU A 1 203 ? -0.598 1.254 5.537 1.00 97.50 203 LEU A O 1
ATOM 1568 N N . ASP A 1 204 ? 1.221 1.464 6.835 1.00 98.00 204 ASP A N 1
ATOM 1569 C CA . ASP A 1 204 ? 1.726 0.100 6.618 1.00 98.00 204 ASP A CA 1
ATOM 1570 C C . ASP A 1 204 ? 0.680 -0.945 7.023 1.00 98.00 204 ASP A C 1
ATOM 1572 O O . ASP A 1 204 ? 0.355 -1.861 6.264 1.00 98.00 204 ASP A O 1
ATOM 1576 N N . THR A 1 205 ? 0.074 -0.760 8.197 1.00 98.12 205 THR A N 1
ATOM 1577 C CA . THR A 1 205 ? -0.971 -1.652 8.709 1.00 98.12 205 THR A CA 1
ATOM 1578 C C . THR A 1 205 ? -2.203 -1.653 7.804 1.00 98.12 205 THR A C 1
ATOM 1580 O O . THR A 1 205 ? -2.731 -2.717 7.482 1.00 98.12 205 THR A O 1
ATOM 1583 N N . LEU A 1 206 ? -2.665 -0.478 7.370 1.00 97.50 206 LEU A N 1
ATOM 1584 C CA . LEU A 1 206 ? -3.835 -0.344 6.501 1.00 97.50 206 LEU A CA 1
ATOM 1585 C C . LEU A 1 206 ? -3.608 -0.952 5.115 1.00 97.50 206 LEU A C 1
ATOM 1587 O O . LEU A 1 206 ? -4.550 -1.525 4.571 1.00 97.50 206 LEU A O 1
ATOM 1591 N N . MET A 1 207 ? -2.393 -0.887 4.558 1.00 97.56 207 MET A N 1
ATOM 1592 C CA . MET A 1 207 ? -2.066 -1.606 3.320 1.00 97.56 207 MET A CA 1
ATOM 1593 C C . MET A 1 207 ? -2.290 -3.106 3.498 1.00 97.56 207 MET A C 1
ATOM 1595 O O . MET A 1 207 ? -3.059 -3.694 2.736 1.00 97.56 207 MET A O 1
ATOM 1599 N N . VAL A 1 208 ? -1.732 -3.702 4.556 1.00 97.44 208 VAL A N 1
ATOM 1600 C CA . VAL A 1 208 ? -1.867 -5.148 4.804 1.00 97.44 208 VAL A CA 1
ATOM 1601 C C . VAL A 1 208 ? -3.316 -5.550 5.065 1.00 97.44 208 VAL A C 1
ATOM 1603 O O . VAL A 1 208 ? -3.780 -6.554 4.523 1.00 97.44 208 VAL A O 1
ATOM 1606 N N . LEU A 1 209 ? -4.069 -4.741 5.817 1.00 96.75 209 LEU A N 1
ATOM 1607 C CA . LEU A 1 209 ? -5.505 -4.960 6.039 1.00 96.75 209 LEU A CA 1
ATOM 1608 C C . LEU A 1 209 ? -6.334 -4.896 4.746 1.00 96.75 209 LEU A C 1
ATOM 1610 O O . LEU A 1 209 ? -7.422 -5.465 4.700 1.00 96.75 209 LEU A O 1
ATOM 1614 N N . ASN A 1 210 ? -5.827 -4.241 3.699 1.00 95.81 210 ASN A N 1
ATOM 1615 C CA . ASN A 1 210 ? -6.450 -4.163 2.377 1.00 95.81 210 ASN A CA 1
ATOM 1616 C C . ASN A 1 210 ? -5.773 -5.080 1.341 1.00 95.81 210 ASN A C 1
ATOM 1618 O O . ASN A 1 210 ? -5.973 -4.910 0.141 1.00 95.81 210 ASN A O 1
ATOM 1622 N N . GLY A 1 211 ? -4.991 -6.070 1.787 1.00 95.50 211 GLY A N 1
ATOM 1623 C CA . GLY A 1 211 ? -4.380 -7.066 0.905 1.00 95.50 211 GLY A CA 1
ATOM 1624 C C . GLY A 1 211 ? -3.195 -6.546 0.088 1.00 95.50 211 GLY A C 1
ATOM 1625 O O . GLY A 1 211 ? -2.824 -7.181 -0.897 1.00 95.50 211 GLY A O 1
ATOM 1626 N N . LEU A 1 212 ? -2.597 -5.425 0.491 1.00 96.69 212 LEU A N 1
ATOM 1627 C CA . LEU A 1 212 ? -1.388 -4.849 -0.096 1.00 96.69 212 LEU A CA 1
ATOM 1628 C C . LEU A 1 212 ? -0.219 -4.967 0.877 1.00 96.69 212 LEU A C 1
ATOM 1630 O O . LEU A 1 212 ? -0.403 -4.919 2.087 1.00 96.69 212 LEU A O 1
ATOM 1634 N N . VAL A 1 213 ? 0.999 -5.095 0.371 1.00 97.06 213 VAL A N 1
ATOM 1635 C CA . VAL A 1 213 ? 2.193 -5.170 1.214 1.00 97.06 213 VAL A CA 1
ATOM 1636 C C . VAL A 1 213 ? 3.263 -4.239 0.660 1.00 97.06 213 VAL A C 1
ATOM 1638 O O . VAL A 1 213 ? 3.662 -4.409 -0.496 1.00 97.06 213 VAL A O 1
ATOM 1641 N N . PRO A 1 214 ? 3.739 -3.273 1.463 1.00 97.44 214 PRO A N 1
ATOM 1642 C CA . PRO A 1 214 ? 4.963 -2.556 1.162 1.00 97.44 214 PRO A CA 1
ATOM 1643 C C . PRO A 1 214 ? 6.160 -3.472 1.443 1.00 97.44 214 PRO A C 1
ATOM 1645 O O . PRO A 1 214 ? 6.299 -4.036 2.528 1.00 97.44 214 PRO A O 1
ATOM 1648 N N . VAL A 1 215 ? 7.027 -3.629 0.453 1.00 97.19 215 VAL A N 1
ATOM 1649 C CA . VAL A 1 215 ? 8.295 -4.350 0.547 1.00 97.19 215 VAL A CA 1
ATOM 1650 C C . VAL A 1 215 ? 9.405 -3.320 0.395 1.00 97.19 215 VAL A C 1
ATOM 1652 O O . VAL A 1 215 ? 9.532 -2.701 -0.663 1.00 97.19 215 VAL A O 1
ATOM 1655 N N . GLU A 1 216 ? 10.176 -3.118 1.462 1.00 96.44 216 GLU A N 1
ATOM 1656 C CA . GLU A 1 216 ? 11.358 -2.251 1.427 1.00 96.44 216 GLU A CA 1
ATOM 1657 C C . GLU A 1 216 ? 12.336 -2.751 0.368 1.00 96.44 216 GLU A C 1
ATOM 1659 O O . GLU A 1 216 ? 12.662 -3.941 0.328 1.00 96.44 216 GLU A O 1
ATOM 1664 N N . ASP A 1 217 ? 12.813 -1.845 -0.478 1.00 95.81 217 ASP A N 1
ATOM 1665 C CA . ASP A 1 217 ? 13.725 -2.167 -1.562 1.00 95.81 217 ASP A CA 1
ATOM 1666 C C . ASP A 1 217 ? 14.844 -1.125 -1.640 1.00 95.81 217 ASP A C 1
ATOM 1668 O O . ASP A 1 217 ? 14.819 -0.179 -2.422 1.00 95.81 217 ASP A O 1
ATOM 1672 N N . GLY A 1 218 ? 15.836 -1.280 -0.767 1.00 91.94 218 GLY A N 1
ATOM 1673 C CA . GLY A 1 218 ? 16.872 -0.269 -0.561 1.00 91.94 218 GLY A CA 1
ATOM 1674 C C . GLY A 1 218 ? 16.404 0.872 0.343 1.00 91.94 218 GLY A C 1
ATOM 1675 O O . GLY A 1 218 ? 15.431 0.743 1.078 1.00 91.94 218 GLY A O 1
ATOM 1676 N N . GLU A 1 219 ? 17.133 1.989 0.331 1.00 90.62 219 GLU A N 1
ATOM 1677 C CA . GLU A 1 219 ? 16.893 3.096 1.272 1.00 90.62 219 GLU A CA 1
ATOM 1678 C C . GLU A 1 219 ? 15.722 3.998 0.868 1.00 90.62 219 GLU A C 1
ATOM 1680 O O . GLU A 1 219 ? 15.076 4.601 1.722 1.00 90.62 219 GLU A O 1
ATOM 1685 N N . LYS A 1 220 ? 15.466 4.126 -0.439 1.00 92.81 220 LYS A N 1
ATOM 1686 C CA . LYS A 1 220 ? 14.528 5.113 -0.994 1.00 92.81 220 LYS A CA 1
ATOM 1687 C C . LYS A 1 220 ? 13.492 4.521 -1.937 1.00 92.81 220 LYS A C 1
ATOM 1689 O O . LYS A 1 220 ? 12.696 5.286 -2.477 1.00 92.81 220 LYS A O 1
ATOM 1694 N N . LEU A 1 221 ? 13.476 3.210 -2.165 1.00 96.00 221 LEU A N 1
ATOM 1695 C CA . LEU A 1 221 ? 12.461 2.565 -2.996 1.00 96.00 221 LEU A CA 1
ATOM 1696 C C . LEU A 1 221 ? 11.637 1.607 -2.138 1.00 96.00 221 LEU A C 1
ATOM 1698 O O . LEU A 1 221 ? 12.153 0.909 -1.270 1.00 96.00 221 LEU A O 1
ATOM 1702 N N . VAL A 1 222 ? 10.334 1.581 -2.394 1.00 97.62 222 VAL A N 1
ATOM 1703 C CA . VAL A 1 222 ? 9.413 0.619 -1.789 1.00 97.62 222 VAL A CA 1
ATOM 1704 C C . VAL A 1 222 ? 8.582 0.013 -2.903 1.00 97.62 222 VAL A C 1
ATOM 1706 O O . VAL A 1 222 ? 7.934 0.740 -3.653 1.00 97.62 222 VAL A O 1
ATOM 1709 N N . GLN A 1 223 ? 8.569 -1.313 -3.005 1.00 97.81 223 GLN A N 1
ATOM 1710 C CA . GLN A 1 223 ? 7.656 -2.021 -3.899 1.00 97.81 223 GLN A CA 1
ATOM 1711 C C . GLN A 1 223 ? 6.333 -2.265 -3.164 1.00 97.81 223 GLN A C 1
ATOM 1713 O O . GLN A 1 223 ? 6.323 -2.908 -2.119 1.00 97.81 223 GLN A O 1
ATOM 1718 N N . VAL A 1 224 ? 5.209 -1.776 -3.687 1.00 97.44 224 VAL A N 1
ATOM 1719 C CA . VAL A 1 224 ? 3.875 -2.071 -3.142 1.00 97.44 224 VAL A CA 1
ATOM 1720 C C . VAL A 1 224 ? 3.178 -3.062 -4.060 1.00 97.44 224 VAL A C 1
ATOM 1722 O O . VAL A 1 224 ? 2.955 -2.787 -5.241 1.00 97.44 224 VAL A O 1
ATOM 1725 N N . VAL A 1 225 ? 2.843 -4.226 -3.508 1.00 96.50 225 VAL A N 1
ATOM 1726 C CA . VAL A 1 225 ? 2.312 -5.364 -4.268 1.00 96.50 225 VAL A CA 1
ATOM 1727 C C . VAL A 1 225 ? 1.136 -6.018 -3.548 1.00 96.50 225 VAL A C 1
ATOM 1729 O O . VAL A 1 225 ? 0.997 -5.855 -2.333 1.00 96.50 225 VAL A O 1
ATOM 1732 N N . PRO A 1 226 ? 0.293 -6.798 -4.243 1.00 96.31 226 PRO A N 1
ATOM 1733 C CA . PRO A 1 226 ? -0.689 -7.637 -3.574 1.00 96.31 226 PRO A CA 1
ATOM 1734 C C . PRO A 1 226 ? -0.044 -8.658 -2.637 1.00 96.31 226 PRO A C 1
ATOM 1736 O O . PRO A 1 226 ? 1.008 -9.234 -2.922 1.00 96.31 226 PRO A O 1
ATOM 1739 N N . LEU A 1 227 ? -0.728 -8.942 -1.533 1.00 95.44 227 LEU A N 1
ATOM 1740 C CA . LEU A 1 227 ? -0.278 -9.849 -0.480 1.00 95.44 227 LEU A CA 1
ATOM 1741 C C . LEU A 1 227 ? 0.083 -11.253 -1.000 1.00 95.44 227 LEU A C 1
ATOM 1743 O O . LEU A 1 227 ? 1.030 -11.862 -0.509 1.00 95.44 227 LEU A O 1
ATOM 1747 N N . ASN A 1 228 ? -0.632 -11.755 -2.009 1.00 94.62 228 ASN A N 1
ATOM 1748 C CA . ASN A 1 228 ? -0.376 -13.062 -2.626 1.00 94.62 228 ASN A CA 1
ATOM 1749 C C . ASN A 1 228 ? 0.843 -13.088 -3.568 1.00 94.62 228 ASN A C 1
ATOM 1751 O O . ASN A 1 228 ? 1.217 -14.161 -4.029 1.00 94.62 228 ASN A O 1
ATOM 1755 N N . GLN A 1 229 ? 1.465 -11.941 -3.853 1.00 94.88 229 GLN A N 1
ATOM 1756 C CA . GLN A 1 229 ? 2.641 -11.835 -4.723 1.00 94.88 229 GLN A CA 1
ATOM 1757 C C . GLN A 1 229 ? 3.941 -11.580 -3.956 1.00 94.88 229 GLN A C 1
ATOM 1759 O O . GLN A 1 229 ? 5.014 -11.655 -4.547 1.00 94.88 229 GLN A O 1
ATOM 1764 N N . VAL A 1 230 ? 3.875 -11.322 -2.646 1.00 94.00 230 VAL A N 1
ATOM 1765 C CA . VAL A 1 230 ? 5.039 -10.930 -1.829 1.00 94.00 230 VAL A CA 1
ATOM 1766 C C . VAL A 1 230 ? 6.190 -11.933 -1.913 1.00 94.00 230 VAL A C 1
ATOM 1768 O O . VAL A 1 230 ? 7.344 -11.525 -1.969 1.00 94.00 230 VAL A O 1
ATOM 1771 N N . SER A 1 231 ? 5.900 -13.236 -1.975 1.00 93.12 231 SER A N 1
ATOM 1772 C CA . SER A 1 231 ? 6.916 -14.293 -2.100 1.00 93.12 231 SER A CA 1
ATOM 1773 C C . SER A 1 231 ? 7.700 -14.255 -3.415 1.00 93.12 231 SER A C 1
ATOM 1775 O O . SER A 1 231 ? 8.770 -14.850 -3.499 1.00 93.12 231 SER A O 1
ATOM 1777 N N . HIS A 1 232 ? 7.179 -13.579 -4.439 1.00 90.88 232 HIS A N 1
ATOM 1778 C CA . HIS A 1 232 ? 7.806 -13.448 -5.754 1.00 90.88 232 HIS A CA 1
ATOM 1779 C C . HIS A 1 232 ? 8.561 -12.125 -5.918 1.00 90.88 232 HIS A C 1
ATOM 1781 O O . HIS A 1 232 ? 9.153 -11.878 -6.971 1.00 90.88 232 HIS A O 1
ATOM 1787 N N . ILE A 1 233 ? 8.545 -11.259 -4.901 1.00 92.62 233 ILE A N 1
ATOM 1788 C CA . ILE A 1 233 ? 9.232 -9.975 -4.955 1.00 92.62 233 ILE A CA 1
ATOM 1789 C C . ILE A 1 233 ? 10.693 -10.143 -4.568 1.00 92.62 233 ILE A C 1
ATOM 1791 O O . ILE A 1 233 ? 11.034 -10.658 -3.507 1.00 92.62 233 ILE A O 1
ATOM 1795 N N . LEU A 1 234 ? 11.559 -9.667 -5.456 1.00 89.56 234 LEU A N 1
ATOM 1796 C CA . LEU A 1 234 ? 12.991 -9.577 -5.239 1.00 89.56 234 LEU A CA 1
ATOM 1797 C C . LEU A 1 234 ? 13.321 -8.113 -4.950 1.00 89.56 234 LEU A C 1
ATOM 1799 O O . LEU A 1 234 ? 13.243 -7.280 -5.852 1.00 89.56 234 LEU A O 1
ATOM 1803 N N . ALA A 1 235 ? 13.660 -7.815 -3.698 1.00 91.94 235 ALA A N 1
ATOM 1804 C CA . ALA A 1 235 ? 14.220 -6.530 -3.301 1.00 91.94 235 ALA A CA 1
ATOM 1805 C C . ALA A 1 235 ? 15.734 -6.567 -3.545 1.00 91.94 235 ALA A C 1
ATOM 1807 O O . ALA A 1 235 ? 16.464 -7.306 -2.877 1.00 91.94 235 ALA A O 1
ATOM 1808 N N . LYS A 1 236 ? 16.188 -5.866 -4.582 1.00 93.81 236 LYS A N 1
ATOM 1809 C CA . LYS A 1 236 ? 17.575 -5.867 -5.064 1.00 93.81 236 LYS A CA 1
ATOM 1810 C C . LYS A 1 236 ? 18.031 -4.473 -5.493 1.00 93.81 236 LYS A C 1
ATOM 1812 O O . LYS A 1 236 ? 18.934 -4.368 -6.324 1.00 93.81 236 LYS A O 1
ATOM 1817 N N . ALA A 1 237 ? 17.421 -3.418 -4.952 1.00 90.94 237 ALA A N 1
ATOM 1818 C CA . ALA A 1 237 ? 17.824 -2.058 -5.259 1.00 90.94 237 ALA A CA 1
ATOM 1819 C C . ALA A 1 237 ? 19.330 -1.872 -5.013 1.00 90.94 237 ALA A C 1
ATOM 1821 O O . ALA A 1 237 ? 19.869 -2.372 -4.014 1.00 90.94 237 ALA A O 1
ATOM 1822 N N . PRO A 1 238 ? 20.032 -1.180 -5.923 1.00 89.44 238 PRO A N 1
ATOM 1823 C CA . PRO A 1 238 ? 21.449 -0.919 -5.752 1.00 89.44 238 PRO A CA 1
ATOM 1824 C C . PRO A 1 238 ? 21.677 -0.076 -4.494 1.00 89.44 238 PRO A C 1
ATOM 1826 O O . PRO A 1 238 ? 20.883 0.801 -4.159 1.00 89.44 238 PRO A O 1
ATOM 1829 N N . LYS A 1 239 ? 22.783 -0.339 -3.790 1.00 84.88 239 LYS A N 1
ATOM 1830 C CA . LYS A 1 239 ? 23.175 0.486 -2.645 1.00 84.88 239 LYS A CA 1
ATOM 1831 C C . LYS A 1 239 ? 23.561 1.887 -3.138 1.00 84.88 239 LYS A C 1
ATOM 1833 O O . LYS A 1 239 ? 24.314 1.974 -4.116 1.00 84.88 239 LYS A O 1
ATOM 1838 N N . PRO A 1 240 ? 23.103 2.965 -2.481 1.00 71.25 240 PRO A N 1
ATOM 1839 C CA . PRO A 1 240 ? 23.490 4.313 -2.864 1.00 71.25 240 PRO A CA 1
ATOM 1840 C C . PRO A 1 240 ? 25.000 4.483 -2.688 1.00 71.25 240 PRO A C 1
ATOM 1842 O O . PRO A 1 240 ? 25.538 4.299 -1.598 1.00 71.25 240 PRO A O 1
ATOM 1845 N N . ASN A 1 241 ? 25.700 4.856 -3.757 1.00 70.56 241 ASN A N 1
ATOM 1846 C CA . ASN A 1 241 ? 27.091 5.283 -3.651 1.00 70.56 241 ASN A CA 1
ATOM 1847 C C . ASN A 1 241 ? 27.098 6.801 -3.450 1.00 70.56 241 ASN A C 1
ATOM 1849 O O . ASN A 1 241 ? 26.763 7.539 -4.377 1.00 70.56 241 ASN A O 1
ATOM 1853 N N . SER A 1 242 ? 27.504 7.268 -2.265 1.00 59.19 242 SER A N 1
ATOM 1854 C CA . SER A 1 242 ? 27.464 8.684 -1.846 1.00 59.19 242 SER A CA 1
ATOM 1855 C C . SER A 1 242 ? 28.244 9.666 -2.735 1.00 59.19 242 SER A C 1
ATOM 1857 O O . SER A 1 242 ? 28.160 10.873 -2.536 1.00 59.19 242 SER A O 1
ATOM 1859 N N . SER A 1 243 ? 29.011 9.171 -3.704 1.00 61.88 243 SER A N 1
ATOM 1860 C CA . SER A 1 243 ? 29.836 9.945 -4.634 1.00 61.88 243 SER A CA 1
ATOM 1861 C C . SER A 1 243 ? 29.238 10.107 -6.038 1.00 61.88 243 SER A C 1
ATOM 1863 O O . SER A 1 243 ? 29.845 10.774 -6.875 1.00 61.88 243 SER A O 1
ATOM 1865 N N . LYS A 1 244 ? 28.071 9.515 -6.335 1.00 73.00 244 LYS A N 1
ATOM 1866 C CA . LYS A 1 244 ? 27.439 9.612 -7.663 1.00 73.00 244 LYS A CA 1
ATOM 1867 C C . LYS A 1 244 ? 26.481 10.796 -7.770 1.00 73.00 244 LYS A C 1
ATOM 1869 O O . LYS A 1 244 ? 25.779 11.138 -6.821 1.00 73.00 244 LYS A O 1
ATOM 1874 N N . SER A 1 245 ? 26.432 11.400 -8.958 1.00 79.06 245 SER A N 1
ATOM 1875 C CA . SER A 1 245 ? 25.477 12.456 -9.280 1.00 79.06 245 SER A CA 1
ATOM 1876 C C . SER A 1 245 ? 24.044 11.928 -9.203 1.00 79.06 245 SER A C 1
ATOM 1878 O O . SER A 1 245 ? 23.701 10.877 -9.749 1.00 79.06 245 SER A O 1
ATOM 1880 N N . VAL A 1 246 ? 23.206 12.675 -8.494 1.00 86.50 246 VAL A N 1
ATOM 1881 C CA . VAL A 1 246 ? 21.801 12.340 -8.284 1.00 86.50 246 VAL A CA 1
ATOM 1882 C C . VAL A 1 246 ? 20.950 13.082 -9.312 1.00 86.50 246 VAL A C 1
ATOM 1884 O O . VAL A 1 246 ? 21.235 14.228 -9.663 1.00 86.50 246 VAL A O 1
ATOM 1887 N N . ILE A 1 247 ? 19.909 12.428 -9.817 1.00 83.62 247 ILE A N 1
ATOM 1888 C CA . ILE A 1 247 ? 18.968 12.994 -10.780 1.00 83.62 247 ILE A CA 1
ATOM 1889 C C . ILE A 1 247 ? 17.853 13.700 -10.006 1.00 83.62 247 ILE A C 1
ATOM 1891 O O . ILE A 1 247 ? 17.276 13.162 -9.065 1.00 83.62 247 ILE A O 1
ATOM 1895 N N . GLU A 1 248 ? 17.531 14.930 -10.392 1.00 82.44 248 GLU A N 1
ATOM 1896 C CA . GLU A 1 248 ? 16.414 15.649 -9.782 1.00 82.44 248 GLU A CA 1
ATOM 1897 C C . GLU A 1 248 ? 15.079 15.009 -10.196 1.00 82.44 248 GLU A C 1
ATOM 1899 O O . GLU A 1 248 ? 14.863 14.800 -11.394 1.00 82.44 248 GLU A O 1
ATOM 1904 N N . PRO A 1 249 ? 14.144 14.759 -9.258 1.00 81.00 249 PRO A N 1
ATOM 1905 C CA . PRO A 1 249 ? 12.860 14.126 -9.563 1.00 81.00 249 PRO A CA 1
ATOM 1906 C C . PRO A 1 249 ? 12.074 14.813 -10.688 1.00 81.00 249 PRO A C 1
ATOM 1908 O O . PRO A 1 249 ? 11.491 14.140 -11.528 1.00 81.00 249 PRO A O 1
ATOM 1911 N N . GLY A 1 250 ? 12.127 16.149 -10.775 1.00 78.94 250 GLY A N 1
ATOM 1912 C CA . GLY A 1 250 ? 11.445 16.919 -11.825 1.00 78.94 250 GLY A CA 1
ATOM 1913 C C . GLY A 1 250 ? 11.980 16.704 -13.248 1.00 78.94 250 GLY A C 1
ATOM 1914 O O . GLY A 1 250 ? 11.321 17.094 -14.208 1.00 78.94 250 GLY A O 1
ATOM 1915 N N . LYS A 1 251 ? 13.156 16.080 -13.405 1.00 80.81 251 LYS A N 1
ATOM 1916 C CA . LYS A 1 251 ? 13.721 15.693 -14.711 1.00 80.81 251 LYS A CA 1
ATOM 1917 C C . LYS A 1 251 ? 13.281 14.294 -15.149 1.00 80.81 251 LYS A C 1
ATOM 1919 O O . LYS A 1 251 ? 13.531 13.909 -16.290 1.00 80.81 251 LYS A O 1
ATOM 1924 N N . VAL A 1 252 ? 12.638 13.537 -14.261 1.00 81.88 252 VAL A N 1
ATOM 1925 C CA . VAL A 1 252 ? 12.092 12.213 -14.557 1.00 81.88 252 VAL A CA 1
ATOM 1926 C C . VAL A 1 252 ? 10.656 12.371 -15.070 1.00 81.88 252 VAL A C 1
ATOM 1928 O O . VAL A 1 252 ? 9.873 13.108 -14.468 1.00 81.88 252 VAL A O 1
ATOM 1931 N N . PRO A 1 253 ? 10.267 11.698 -16.168 1.00 81.38 253 PRO A N 1
ATOM 1932 C CA . PRO A 1 253 ? 8.900 11.764 -16.668 1.00 81.38 253 PRO A CA 1
ATOM 1933 C C . PRO A 1 253 ? 7.883 11.301 -15.618 1.00 81.38 253 PRO A C 1
ATOM 1935 O O . PRO A 1 253 ? 7.936 10.162 -15.158 1.00 81.38 253 PRO A O 1
ATOM 1938 N N . LEU A 1 254 ? 6.916 12.162 -15.295 1.00 82.06 254 LEU A N 1
ATOM 1939 C CA . LEU A 1 254 ? 5.737 11.770 -14.528 1.00 82.06 254 LEU A CA 1
ATOM 1940 C C . LEU A 1 254 ? 4.770 11.029 -15.454 1.00 82.06 254 LEU A C 1
ATOM 1942 O O . LEU A 1 254 ? 4.209 11.616 -16.383 1.00 82.06 254 LEU A O 1
ATOM 1946 N N . LEU A 1 255 ? 4.562 9.739 -15.204 1.00 78.06 255 LEU A N 1
ATOM 1947 C CA . LEU A 1 255 ? 3.675 8.907 -16.011 1.00 78.06 255 LEU A CA 1
ATOM 1948 C C . LEU A 1 255 ? 2.546 8.389 -15.139 1.00 78.06 255 LEU A C 1
ATOM 1950 O O . LEU A 1 255 ? 2.732 7.448 -14.374 1.00 78.06 255 LEU A O 1
ATOM 1954 N N . THR A 1 256 ? 1.372 9.004 -15.275 1.00 71.56 256 THR A N 1
ATOM 1955 C CA . THR A 1 256 ? 0.138 8.559 -14.627 1.00 71.56 256 THR A CA 1
ATOM 1956 C C . THR A 1 256 ? -0.908 8.182 -15.670 1.00 71.56 256 THR A C 1
ATOM 1958 O O . THR A 1 256 ? -0.950 8.727 -16.773 1.00 71.56 256 THR A O 1
ATOM 1961 N N . THR A 1 257 ? -1.749 7.202 -15.340 1.00 57.69 257 THR A N 1
ATOM 1962 C CA . THR A 1 257 ? -2.802 6.684 -16.230 1.00 57.69 257 THR A CA 1
ATOM 1963 C C . THR A 1 257 ? -4.024 7.600 -16.308 1.00 57.69 257 THR A C 1
ATOM 1965 O O . THR A 1 257 ? -4.923 7.356 -17.113 1.00 57.69 257 THR A O 1
ATOM 1968 N N . ARG A 1 258 ? -4.071 8.678 -15.512 1.00 50.97 258 ARG A N 1
ATOM 1969 C CA . ARG A 1 258 ? -5.110 9.700 -15.637 1.00 50.97 258 ARG A CA 1
ATOM 1970 C C . ARG A 1 258 ? -4.632 10.806 -16.575 1.00 50.97 258 ARG A C 1
ATOM 1972 O O . ARG A 1 258 ? -3.577 11.385 -16.327 1.00 50.97 258 ARG A O 1
ATOM 1979 N N . PRO A 1 259 ? -5.417 11.179 -17.598 1.00 38.91 259 PRO A N 1
ATOM 1980 C CA . PRO A 1 259 ? -5.220 12.474 -18.217 1.00 38.91 259 PRO A CA 1
ATOM 1981 C C . PRO A 1 259 ? -5.455 13.527 -17.128 1.00 38.91 259 PRO A C 1
ATOM 1983 O O . PRO A 1 259 ? -6.557 13.647 -16.591 1.00 38.91 259 PRO A O 1
ATOM 1986 N N . LEU A 1 260 ? -4.416 14.282 -16.770 1.00 38.06 260 LEU A N 1
ATOM 1987 C CA . LEU A 1 260 ? -4.641 15.606 -16.209 1.00 38.06 260 LEU A CA 1
ATOM 1988 C C . LEU A 1 260 ? -5.510 16.336 -17.242 1.00 38.06 260 LEU A C 1
ATOM 1990 O O . LEU A 1 260 ? -5.158 16.343 -18.419 1.00 38.06 260 LEU A O 1
ATOM 1994 N N . ILE A 1 261 ? -6.625 16.920 -16.796 1.00 38.19 261 ILE A N 1
ATOM 1995 C CA . ILE A 1 261 ? -7.640 17.664 -17.566 1.00 38.19 261 ILE A CA 1
ATOM 1996 C C . ILE A 1 261 ? -8.887 16.832 -17.922 1.00 38.19 261 ILE A C 1
ATOM 1998 O O . ILE A 1 261 ? -8.926 16.042 -18.867 1.00 38.19 261 ILE A O 1
ATOM 2002 N N . SER A 1 262 ? -9.971 17.126 -17.196 1.00 36.09 262 SER A N 1
ATOM 2003 C CA . SER A 1 262 ? -11.346 17.017 -17.678 1.00 36.09 262 SER A CA 1
ATOM 2004 C C . SER A 1 262 ? -11.430 17.636 -19.072 1.00 36.09 262 SER A C 1
ATOM 2006 O O . SER A 1 262 ? -11.397 18.859 -19.203 1.00 36.09 262 SER A O 1
ATOM 2008 N N . ARG A 1 263 ? -11.520 16.822 -20.131 1.00 36.00 263 ARG A N 1
ATOM 2009 C CA . ARG A 1 263 ? -11.865 17.355 -21.454 1.00 36.00 263 ARG A CA 1
ATOM 2010 C C . ARG A 1 263 ? -13.202 18.096 -21.311 1.00 36.00 263 ARG A C 1
ATOM 2012 O O . ARG A 1 263 ? -14.166 17.460 -20.875 1.00 36.00 263 ARG A O 1
ATOM 2019 N N . PRO A 1 264 ? -13.304 19.392 -21.661 1.00 34.88 264 PRO A N 1
ATOM 2020 C CA . PRO A 1 264 ? -14.613 20.008 -21.818 1.00 34.88 264 PRO A CA 1
ATOM 2021 C C . PRO A 1 264 ? -15.419 19.162 -22.812 1.00 34.88 264 PRO A C 1
ATOM 2023 O O . PRO A 1 264 ? -14.861 18.648 -23.788 1.00 34.88 264 PRO A O 1
ATOM 2026 N N . LYS A 1 265 ? -16.710 18.949 -22.522 1.00 38.44 265 LYS A N 1
ATOM 2027 C CA . LYS A 1 265 ? -17.633 18.217 -23.403 1.00 38.44 265 LYS A CA 1
ATOM 2028 C C . LYS A 1 265 ? -17.453 18.733 -24.834 1.00 38.44 265 LYS A C 1
ATOM 2030 O O . LYS A 1 265 ? -17.664 19.913 -25.097 1.00 38.44 265 LYS A O 1
ATOM 2035 N N . ARG A 1 266 ? -17.028 17.838 -25.728 1.00 43.38 266 ARG A N 1
ATOM 2036 C CA . ARG A 1 266 ? -16.867 18.094 -27.165 1.00 43.38 266 ARG A CA 1
ATOM 2037 C C . ARG A 1 266 ? -18.175 18.699 -27.709 1.00 43.38 266 ARG A C 1
ATOM 2039 O O . ARG A 1 266 ? -19.218 18.076 -27.492 1.00 43.38 266 ARG A O 1
ATOM 2046 N N . PRO A 1 267 ? -18.160 19.853 -28.398 1.00 41.72 267 PRO A N 1
ATOM 2047 C CA . PRO A 1 267 ? -19.316 20.282 -29.178 1.00 41.72 267 PRO A CA 1
ATOM 2048 C C . PRO A 1 267 ? -19.571 19.290 -30.336 1.00 41.72 267 PRO A C 1
ATOM 2050 O O . PRO A 1 267 ? -18.665 18.528 -30.699 1.00 41.72 267 PRO A O 1
ATOM 2053 N N . PRO A 1 268 ? -20.801 19.243 -30.884 1.00 43.16 268 PRO A N 1
ATOM 2054 C CA . PRO A 1 268 ? -21.173 18.283 -31.918 1.00 43.16 268 PRO A CA 1
ATOM 2055 C C . PRO A 1 268 ? -20.292 18.413 -33.171 1.00 43.16 268 PRO A C 1
ATOM 2057 O O . PRO A 1 268 ? -19.786 19.483 -33.498 1.00 43.16 268 PRO A O 1
ATOM 2060 N N . GLN A 1 269 ? -20.083 17.279 -33.841 1.00 53.69 269 GLN A N 1
ATOM 2061 C CA . GLN A 1 269 ? -18.922 16.956 -34.681 1.00 53.69 269 GLN A CA 1
ATOM 2062 C C . GLN A 1 269 ? -18.739 17.760 -35.983 1.00 53.69 269 GLN A C 1
ATOM 2064 O O . GLN A 1 269 ? -17.737 17.551 -36.659 1.00 53.69 269 GLN A O 1
ATOM 2069 N N . THR A 1 270 ? -19.623 18.689 -36.338 1.00 61.47 270 THR A N 1
ATOM 2070 C CA . THR A 1 270 ? -19.584 19.353 -37.653 1.00 61.47 270 THR A CA 1
ATOM 2071 C C . THR A 1 270 ? -18.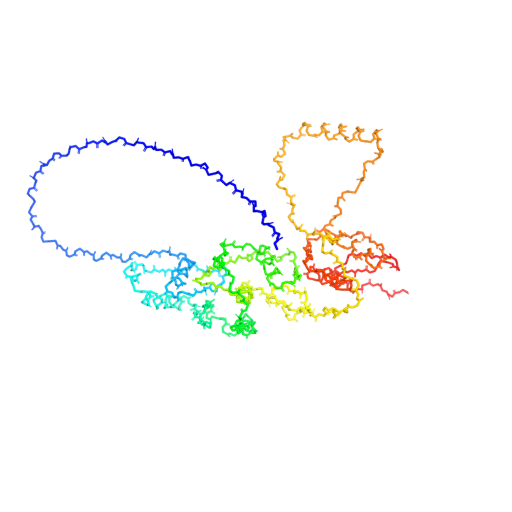629 20.551 -37.702 1.00 61.47 270 THR A C 1
ATOM 2073 O O . THR A 1 270 ? -17.780 20.619 -38.583 1.00 61.47 270 THR A O 1
ATOM 2076 N N . LEU A 1 271 ? -18.657 21.442 -36.705 1.00 48.16 271 LEU A N 1
ATOM 2077 C CA . LEU A 1 271 ? -17.809 22.650 -36.685 1.00 48.16 271 LEU A CA 1
ATOM 2078 C C . LEU A 1 271 ? -16.356 22.377 -36.266 1.00 48.16 271 LEU A C 1
ATOM 2080 O O . LEU A 1 271 ? -15.429 23.055 -36.704 1.00 48.16 271 LEU A O 1
ATOM 2084 N N . SER A 1 272 ? -16.120 21.359 -35.434 1.00 53.78 272 SER A N 1
ATOM 2085 C CA . SER A 1 272 ? -14.756 21.020 -35.014 1.00 53.78 272 SER A CA 1
ATOM 2086 C C . SER A 1 272 ? -13.931 20.381 -36.127 1.00 53.78 272 SER A C 1
ATOM 2088 O O . SER A 1 272 ? -12.718 20.556 -36.119 1.00 53.78 272 SER A O 1
ATOM 2090 N N . GLN A 1 273 ? -14.539 19.666 -37.077 1.00 56.38 273 GLN A N 1
ATOM 2091 C CA . GLN A 1 273 ? -13.793 19.081 -38.195 1.00 56.38 273 GLN A CA 1
ATOM 2092 C C . GLN A 1 273 ? -13.302 20.161 -39.159 1.00 56.38 273 GLN A C 1
ATOM 2094 O O . GLN A 1 273 ? -12.134 20.138 -39.528 1.00 56.38 273 GLN A O 1
ATOM 2099 N N . GLU A 1 274 ? -14.129 21.162 -39.470 1.00 53.78 274 GLU A N 1
ATOM 2100 C CA . GLU A 1 274 ? -13.717 22.300 -40.300 1.00 53.78 274 GLU A CA 1
ATOM 2101 C C . GLU A 1 274 ? -12.624 23.138 -39.634 1.00 53.78 274 GLU A C 1
ATOM 2103 O O . GLU A 1 274 ? -11.631 23.456 -40.278 1.00 53.78 274 GLU A O 1
ATOM 2108 N N . ILE A 1 275 ? -12.731 23.415 -38.329 1.00 55.88 275 ILE A N 1
ATOM 2109 C CA . ILE A 1 275 ? -11.695 24.161 -37.595 1.00 55.88 275 ILE A CA 1
ATOM 2110 C C . ILE A 1 275 ? -10.397 23.347 -37.485 1.00 55.88 275 ILE A C 1
ATOM 2112 O O . ILE A 1 275 ? -9.310 23.900 -37.645 1.00 55.88 275 ILE A O 1
ATOM 2116 N N . THR A 1 276 ? -10.487 22.031 -37.261 1.00 55.03 276 THR A N 1
ATOM 2117 C CA . THR A 1 276 ? -9.300 21.161 -37.202 1.00 55.03 276 THR A CA 1
ATOM 2118 C C . THR A 1 276 ? -8.628 21.090 -38.571 1.00 55.03 276 THR A C 1
ATOM 2120 O O . THR A 1 276 ? -7.424 21.308 -38.660 1.00 55.03 276 THR A O 1
ATOM 2123 N N . ASN A 1 277 ? -9.397 20.898 -39.643 1.00 62.53 277 ASN A N 1
ATOM 2124 C CA . ASN A 1 277 ? -8.883 20.842 -41.010 1.00 62.53 277 ASN A CA 1
ATOM 2125 C C . ASN A 1 277 ? -8.312 22.192 -41.467 1.00 62.53 277 ASN A C 1
ATOM 2127 O O . ASN A 1 277 ? -7.252 22.219 -42.086 1.00 62.53 277 ASN A O 1
ATOM 2131 N N . PHE A 1 278 ? -8.954 23.309 -41.113 1.00 63.06 278 PHE A N 1
ATOM 2132 C CA . PHE A 1 278 ? -8.461 24.656 -41.401 1.00 63.06 278 PHE A CA 1
ATOM 2133 C C . PHE A 1 278 ? -7.164 24.953 -40.642 1.00 63.06 278 PHE A C 1
ATOM 2135 O O . PHE A 1 278 ? -6.199 25.431 -41.233 1.00 63.06 278 PHE A O 1
ATOM 2142 N N . SER A 1 279 ? -7.104 24.610 -39.350 1.00 55.72 279 SER A N 1
ATOM 2143 C CA . SER A 1 279 ? -5.889 24.772 -38.547 1.00 55.72 279 SER A CA 1
ATOM 2144 C C . SER A 1 279 ? -4.746 23.887 -39.044 1.00 55.72 279 SER A C 1
ATOM 2146 O O . SER A 1 279 ? -3.624 24.372 -39.134 1.00 55.72 279 SER A O 1
ATOM 2148 N N . ALA A 1 280 ? -5.032 22.644 -39.448 1.00 52.19 280 ALA A N 1
ATOM 2149 C CA . ALA A 1 280 ? -4.055 21.721 -40.011 1.00 52.19 280 ALA A CA 1
ATOM 2150 C C . ALA A 1 280 ? -3.528 22.233 -41.358 1.00 52.19 280 ALA A C 1
ATOM 2152 O O . ALA A 1 280 ? -2.321 22.330 -41.532 1.00 52.19 280 ALA A O 1
ATOM 2153 N N . GLN A 1 281 ? -4.406 22.674 -42.266 1.00 58.66 281 GLN A N 1
ATOM 2154 C CA . GLN A 1 281 ? -4.004 23.259 -43.551 1.00 58.66 281 GLN A CA 1
ATOM 2155 C C . GLN A 1 281 ? -3.204 24.560 -43.397 1.00 58.66 281 GLN A C 1
ATOM 2157 O O . GLN A 1 281 ? -2.248 24.781 -44.142 1.00 58.66 281 GLN A O 1
ATOM 2162 N N . ALA A 1 282 ? -3.568 25.421 -42.442 1.00 59.84 282 ALA A N 1
ATOM 2163 C CA . ALA A 1 282 ? -2.824 26.644 -42.149 1.00 59.84 282 ALA A CA 1
ATOM 2164 C C . ALA A 1 282 ? -1.438 26.341 -41.551 1.00 59.84 282 ALA A C 1
ATOM 2166 O O . ALA A 1 282 ? -0.462 26.990 -41.923 1.00 59.84 282 ALA A O 1
ATOM 2167 N N . TYR A 1 283 ? -1.332 25.327 -40.685 1.00 46.91 283 TYR A N 1
ATOM 2168 C CA . TYR A 1 283 ? -0.059 24.878 -40.116 1.00 46.91 283 TYR A CA 1
ATOM 2169 C C . TYR A 1 283 ? 0.853 24.250 -41.175 1.00 46.91 283 TYR A C 1
ATOM 2171 O O . TYR A 1 283 ? 2.014 24.636 -41.268 1.00 46.91 283 TYR A O 1
ATOM 2179 N N . THR A 1 284 ? 0.325 23.358 -42.023 1.00 55.16 284 THR A N 1
ATOM 2180 C CA . THR A 1 284 ? 1.098 22.707 -43.093 1.00 55.16 284 THR A CA 1
ATOM 2181 C C . THR A 1 284 ? 1.647 23.718 -44.097 1.00 55.16 284 THR A C 1
ATOM 2183 O O . THR A 1 284 ? 2.779 23.586 -44.556 1.00 55.16 284 THR A O 1
ATOM 2186 N N . LYS A 1 285 ? 0.886 24.783 -44.389 1.00 56.84 285 LYS A N 1
ATOM 2187 C CA . LYS A 1 285 ? 1.333 25.881 -45.260 1.00 56.84 285 LYS A CA 1
ATOM 2188 C C . LYS A 1 285 ? 2.429 26.762 -44.656 1.00 56.84 285 LYS A C 1
ATOM 2190 O O . LYS A 1 285 ? 3.180 27.360 -45.419 1.00 56.84 285 LYS A O 1
ATOM 2195 N N . LEU A 1 286 ? 2.497 26.887 -43.331 1.00 56.41 286 LEU A N 1
ATOM 2196 C CA . LEU A 1 286 ? 3.435 27.789 -42.652 1.00 56.41 286 LEU A CA 1
ATOM 2197 C C . LEU A 1 286 ? 4.675 27.073 -42.098 1.00 56.41 286 LEU A C 1
ATOM 2199 O O . LEU A 1 286 ? 5.725 27.701 -41.984 1.00 56.41 286 LEU A O 1
ATOM 2203 N N . PHE A 1 287 ? 4.568 25.784 -41.761 1.00 53.47 287 PHE A N 1
ATOM 2204 C CA . PHE A 1 287 ? 5.583 25.068 -40.980 1.00 53.47 287 PHE A CA 1
ATOM 2205 C C . PHE A 1 287 ? 5.941 23.665 -41.514 1.00 53.47 287 PHE A C 1
ATOM 2207 O O . PHE A 1 287 ? 6.771 22.996 -40.902 1.00 53.47 287 PHE A O 1
ATOM 2214 N N . GLY A 1 288 ? 5.377 23.226 -42.650 1.00 58.09 288 GLY A N 1
ATOM 2215 C CA . GLY A 1 288 ? 5.559 21.863 -43.177 1.00 58.09 288 GLY A CA 1
ATOM 2216 C C . GLY A 1 288 ? 4.650 20.828 -42.502 1.00 58.09 288 GLY A C 1
ATOM 2217 O O . GLY A 1 288 ? 3.763 21.199 -41.731 1.00 58.09 288 GLY A O 1
ATOM 2218 N N . ASP A 1 289 ? 4.826 19.538 -42.817 1.00 43.59 289 ASP A N 1
ATOM 2219 C CA . ASP A 1 289 ? 4.007 18.457 -42.245 1.00 43.59 289 ASP A CA 1
ATOM 2220 C C . ASP A 1 289 ? 3.942 18.566 -40.709 1.00 43.59 289 ASP A C 1
ATOM 2222 O O . ASP A 1 289 ? 4.971 18.800 -40.061 1.00 43.59 289 ASP A O 1
ATOM 2226 N N . PRO A 1 290 ? 2.750 18.432 -40.094 1.00 48.66 290 PRO A N 1
ATOM 2227 C CA . PRO A 1 290 ? 2.632 18.463 -38.643 1.00 48.66 290 PRO A CA 1
ATOM 2228 C C . PRO A 1 290 ? 3.523 17.366 -38.042 1.00 48.66 290 PRO A C 1
ATOM 2230 O O . PRO A 1 290 ? 3.681 16.313 -38.659 1.00 48.66 290 PRO A O 1
ATOM 2233 N N . PRO A 1 291 ? 4.106 17.564 -36.846 1.00 48.59 291 PRO A N 1
ATOM 2234 C CA . PRO A 1 291 ? 4.893 16.523 -36.202 1.00 48.59 291 PRO A CA 1
ATOM 2235 C C . PRO A 1 291 ? 3.983 15.318 -35.939 1.00 48.59 291 PRO A C 1
ATOM 2237 O O . PRO A 1 291 ? 3.199 15.303 -34.992 1.00 48.59 291 PRO A O 1
ATOM 2240 N N . ASP A 1 292 ? 4.093 14.315 -36.803 1.00 46.47 292 ASP A N 1
ATOM 2241 C CA . ASP A 1 292 ? 3.164 13.191 -36.945 1.00 46.47 292 ASP A CA 1
ATOM 2242 C C . ASP A 1 292 ? 3.291 12.137 -35.827 1.00 46.47 292 ASP A C 1
ATOM 2244 O O . ASP A 1 292 ? 2.920 10.974 -35.961 1.00 46.47 292 ASP A O 1
ATOM 2248 N N . ALA A 1 293 ? 3.828 12.510 -34.669 1.00 54.28 293 ALA A N 1
ATOM 2249 C CA . ALA A 1 293 ? 3.930 11.597 -33.547 1.00 54.28 293 ALA A CA 1
ATOM 2250 C C . ALA A 1 293 ? 2.720 11.791 -32.635 1.00 54.28 293 ALA A C 1
ATOM 2252 O O . ALA A 1 293 ? 2.754 12.596 -31.700 1.00 54.28 293 ALA A O 1
ATOM 2253 N N . GLN A 1 294 ? 1.669 10.991 -32.854 1.00 57.50 294 GLN A N 1
ATOM 2254 C CA . GLN A 1 294 ? 0.777 10.596 -31.757 1.00 57.50 294 GLN A CA 1
ATOM 2255 C C . GLN A 1 294 ? 1.649 10.380 -30.506 1.00 57.50 294 GLN A C 1
ATOM 2257 O O . GLN A 1 294 ? 2.666 9.679 -30.603 1.00 57.50 294 GLN A O 1
ATOM 2262 N N . PRO A 1 295 ? 1.337 11.014 -29.359 1.00 71.06 295 PRO A N 1
ATOM 2263 C CA . PRO A 1 295 ? 2.179 10.889 -28.184 1.00 71.06 295 PRO A CA 1
ATOM 2264 C C . PRO A 1 295 ? 2.324 9.404 -27.884 1.00 71.06 295 PRO A C 1
ATOM 2266 O O . PRO A 1 295 ? 1.315 8.715 -27.728 1.00 71.06 295 PRO A O 1
ATOM 2269 N N . LEU A 1 296 ? 3.573 8.923 -27.857 1.00 75.62 296 LEU A N 1
ATOM 2270 C CA . LEU A 1 296 ? 3.862 7.511 -27.637 1.00 75.62 296 LEU A CA 1
ATOM 2271 C C . LEU A 1 296 ? 3.011 6.974 -26.478 1.00 75.62 296 LEU A C 1
ATOM 2273 O O . LEU A 1 296 ? 2.833 7.694 -25.484 1.00 75.62 296 LEU A O 1
ATOM 2277 N N . PRO A 1 297 ? 2.540 5.724 -26.562 1.00 87.31 297 PRO A N 1
ATOM 2278 C CA . PRO A 1 297 ? 1.925 5.039 -25.439 1.00 87.31 297 PRO A CA 1
ATOM 2279 C C . PRO A 1 297 ? 2.739 5.145 -24.136 1.00 87.31 297 PRO A C 1
ATOM 2281 O O . PRO A 1 297 ? 3.954 5.348 -24.150 1.00 87.31 297 PRO A O 1
ATOM 2284 N N . VAL A 1 298 ? 2.070 5.053 -22.982 1.00 88.50 298 VAL A N 1
ATOM 2285 C CA . VAL A 1 298 ? 2.672 5.383 -21.674 1.00 88.50 298 VAL A CA 1
ATOM 2286 C C . VAL A 1 298 ? 3.911 4.528 -21.375 1.00 88.50 298 VAL A C 1
ATOM 2288 O O . VAL A 1 298 ? 4.931 5.085 -20.964 1.00 88.50 298 VAL A O 1
ATOM 2291 N N . ALA A 1 299 ? 3.857 3.213 -21.617 1.00 93.06 299 ALA A N 1
ATOM 2292 C CA . ALA A 1 299 ? 5.001 2.335 -21.380 1.00 93.06 299 ALA A CA 1
ATOM 2293 C C . ALA A 1 299 ? 6.146 2.607 -22.371 1.00 93.06 299 ALA A C 1
ATOM 2295 O O . ALA A 1 299 ? 7.301 2.674 -21.951 1.00 93.06 299 ALA A O 1
ATOM 2296 N N . ASP A 1 300 ? 5.837 2.878 -23.646 1.00 93.75 300 ASP A N 1
ATOM 2297 C CA . ASP A 1 300 ? 6.842 3.261 -24.651 1.00 93.75 300 ASP A CA 1
ATOM 2298 C C . ASP A 1 300 ? 7.569 4.558 -24.268 1.00 93.75 300 ASP A C 1
ATOM 2300 O O . ASP A 1 300 ? 8.768 4.701 -24.512 1.00 93.75 300 ASP A O 1
ATOM 2304 N N . ARG A 1 301 ? 6.877 5.522 -23.642 1.00 92.00 301 ARG A N 1
ATOM 2305 C CA . ARG A 1 301 ? 7.521 6.755 -23.154 1.00 92.00 301 ARG A CA 1
ATOM 2306 C C . ARG A 1 301 ? 8.530 6.470 -22.052 1.00 92.00 301 ARG A C 1
ATOM 2308 O O . ARG A 1 301 ? 9.625 7.034 -22.096 1.00 92.00 301 ARG A O 1
ATOM 2315 N N . LEU A 1 302 ? 8.182 5.607 -21.093 1.00 94.50 302 LEU A N 1
ATOM 2316 C CA . LEU A 1 302 ? 9.118 5.207 -20.042 1.00 94.50 302 LEU A CA 1
ATOM 2317 C C . LEU A 1 302 ? 10.312 4.458 -20.637 1.00 94.50 302 LEU A C 1
ATOM 2319 O O . LEU A 1 302 ? 11.454 4.769 -20.315 1.00 94.50 302 LEU A O 1
ATOM 2323 N N . ALA A 1 303 ? 10.061 3.526 -21.558 1.00 96.12 303 ALA A N 1
ATOM 2324 C CA . ALA A 1 303 ? 11.104 2.719 -22.182 1.00 96.12 303 ALA A CA 1
ATOM 2325 C C . ALA A 1 303 ? 12.029 3.552 -23.084 1.00 96.12 303 ALA A C 1
ATOM 2327 O O . ALA A 1 303 ? 13.241 3.348 -23.097 1.00 96.12 303 ALA A O 1
ATOM 2328 N N . ARG A 1 304 ? 11.498 4.574 -23.766 1.00 94.88 304 ARG A N 1
ATOM 2329 C CA . ARG A 1 304 ? 12.308 5.562 -24.491 1.00 94.88 304 ARG A CA 1
ATOM 2330 C C . ARG A 1 304 ? 13.199 6.373 -23.551 1.00 94.88 304 ARG A C 1
ATOM 2332 O O . ARG A 1 304 ? 14.340 6.660 -23.904 1.00 94.88 304 ARG A O 1
ATOM 2339 N N . PHE A 1 305 ? 12.694 6.772 -22.385 1.00 94.00 305 PHE A N 1
ATOM 2340 C CA . PHE A 1 305 ? 13.507 7.467 -21.385 1.00 94.00 305 PHE A CA 1
ATOM 2341 C C . PHE A 1 305 ? 14.598 6.550 -20.813 1.00 94.00 305 PHE A C 1
ATOM 2343 O O . PHE A 1 305 ? 15.750 6.967 -20.726 1.00 94.00 305 PHE A O 1
ATOM 2350 N N . TYR A 1 306 ? 14.266 5.286 -20.543 1.00 96.25 306 TYR A N 1
ATOM 2351 C CA . TYR A 1 306 ? 15.230 4.249 -20.183 1.00 96.25 306 TYR A CA 1
ATOM 2352 C C . TYR A 1 306 ? 16.338 4.108 -21.236 1.00 96.25 306 TYR A C 1
ATOM 2354 O O . TYR A 1 306 ? 17.513 4.173 -20.891 1.00 96.25 306 TYR A O 1
ATOM 2362 N N . ALA A 1 307 ? 15.982 3.997 -22.521 1.00 96.19 307 ALA A N 1
ATOM 2363 C CA . ALA A 1 307 ? 16.946 3.847 -23.613 1.00 96.19 307 ALA A CA 1
ATOM 2364 C C . ALA A 1 307 ? 17.956 4.999 -23.659 1.00 96.19 307 ALA A C 1
ATOM 2366 O O . ALA A 1 307 ? 19.154 4.759 -23.762 1.00 96.19 307 ALA A O 1
ATOM 2367 N N . LYS A 1 308 ? 17.488 6.241 -23.465 1.00 94.44 308 LYS A N 1
ATOM 2368 C CA . LYS A 1 308 ? 18.365 7.417 -23.360 1.00 94.44 308 LYS A CA 1
ATOM 2369 C C . LYS A 1 308 ? 19.330 7.334 -22.181 1.00 94.44 308 LYS A C 1
ATOM 2371 O O . LYS A 1 308 ? 20.450 7.808 -22.295 1.00 94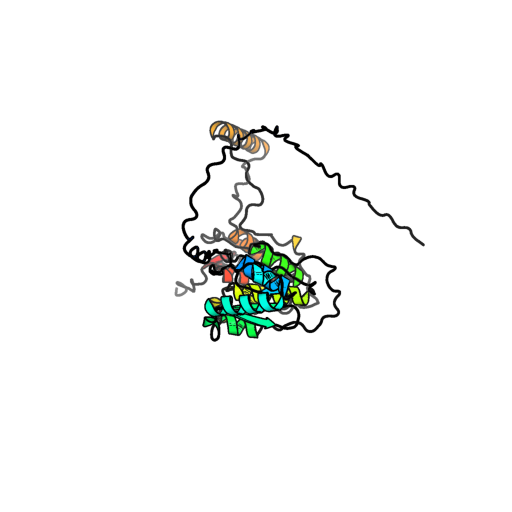.44 308 LYS A O 1
ATOM 2376 N N . LEU A 1 309 ? 18.905 6.770 -21.051 1.00 92.19 309 LEU A N 1
ATOM 2377 C CA . LEU A 1 309 ? 19.783 6.607 -19.894 1.00 92.19 309 LEU A CA 1
ATOM 2378 C C . LEU A 1 309 ? 20.872 5.566 -20.155 1.00 92.19 309 LEU A C 1
ATOM 2380 O O . LEU A 1 309 ? 21.968 5.718 -19.630 1.00 92.19 309 LEU A O 1
ATOM 2384 N N . VAL A 1 310 ? 20.609 4.537 -20.955 1.00 96.06 310 VAL A N 1
ATOM 2385 C CA . VAL A 1 310 ? 21.594 3.491 -21.281 1.00 96.06 310 VAL A CA 1
ATOM 2386 C C . VAL A 1 310 ? 22.263 3.688 -22.645 1.00 96.06 310 VAL A C 1
ATOM 2388 O O . VAL A 1 310 ? 22.840 2.744 -23.171 1.00 96.06 310 VAL A O 1
ATOM 2391 N N . ASP A 1 311 ? 22.170 4.894 -23.215 1.00 96.25 311 ASP A N 1
ATOM 2392 C CA . ASP A 1 311 ? 22.773 5.267 -24.500 1.00 96.25 311 ASP A CA 1
ATOM 2393 C C . ASP A 1 311 ? 22.368 4.342 -25.673 1.00 96.25 311 ASP A C 1
ATOM 2395 O O . ASP A 1 311 ? 23.151 4.084 -26.583 1.00 96.25 311 ASP A O 1
ATOM 2399 N N . LYS A 1 312 ? 21.116 3.856 -25.663 1.00 97.00 312 LYS A N 1
ATOM 2400 C CA . LYS A 1 312 ? 20.507 3.032 -26.723 1.00 97.00 312 LYS A CA 1
ATOM 2401 C C . LYS A 1 312 ? 19.320 3.734 -27.388 1.00 97.00 312 LYS A C 1
ATOM 2403 O O . LYS A 1 312 ? 18.730 4.683 -26.865 1.00 97.00 312 LYS A O 1
ATOM 2408 N N . THR A 1 313 ? 18.914 3.217 -28.542 1.00 95.94 313 THR A N 1
ATOM 2409 C CA . THR A 1 313 ? 17.683 3.619 -29.235 1.00 95.94 313 THR A CA 1
ATOM 2410 C C . THR A 1 313 ? 16.494 2.760 -28.797 1.00 95.94 313 THR A C 1
ATOM 2412 O O . THR A 1 313 ? 16.643 1.582 -28.478 1.00 95.94 313 THR A O 1
ATOM 2415 N N . TYR A 1 314 ? 15.296 3.349 -28.742 1.00 95.88 314 TYR A N 1
ATOM 2416 C CA . TYR A 1 314 ? 14.074 2.622 -28.389 1.00 95.88 314 TYR A CA 1
ATOM 2417 C C . TYR A 1 314 ? 13.214 2.350 -29.620 1.00 95.88 314 TYR A C 1
ATOM 2419 O O . TYR A 1 314 ? 12.812 3.295 -30.306 1.00 95.88 314 TYR A O 1
ATOM 2427 N N . VAL A 1 315 ? 12.876 1.080 -29.838 1.00 95.56 315 VAL A N 1
ATOM 2428 C CA . VAL A 1 315 ? 11.949 0.624 -30.877 1.00 95.56 315 VAL A CA 1
ATOM 2429 C C . VAL A 1 315 ? 10.582 0.353 -30.232 1.00 95.56 315 VAL A C 1
ATOM 2431 O O . VAL A 1 315 ? 10.495 -0.526 -29.369 1.00 95.56 315 VAL A O 1
ATOM 2434 N N . PRO A 1 316 ? 9.512 1.079 -30.615 1.00 94.06 316 PRO A N 1
ATOM 2435 C CA . PRO A 1 316 ? 8.166 0.856 -30.086 1.00 94.06 316 PRO A CA 1
ATOM 2436 C C . PRO A 1 316 ? 7.689 -0.586 -30.249 1.00 94.06 316 PRO A C 1
ATOM 2438 O O . PRO A 1 316 ? 7.974 -1.239 -31.253 1.00 94.06 316 PRO A O 1
ATOM 2441 N N . SER A 1 317 ? 6.926 -1.068 -29.270 1.00 91.06 317 SER A N 1
ATOM 2442 C CA . SER A 1 317 ? 6.394 -2.434 -29.261 1.00 91.06 317 SER A CA 1
ATOM 2443 C C . SER A 1 317 ? 4.866 -2.439 -29.263 1.00 91.06 317 SER A C 1
ATOM 2445 O O . SER A 1 317 ? 4.220 -1.471 -28.861 1.00 91.06 317 SER A O 1
ATOM 2447 N N . LYS A 1 318 ? 4.261 -3.586 -29.594 1.00 93.06 318 LYS A N 1
ATOM 2448 C CA . LYS A 1 318 ? 2.812 -3.794 -29.400 1.00 93.06 318 LYS A CA 1
ATOM 2449 C C . LYS A 1 318 ? 2.389 -3.697 -27.925 1.00 93.06 318 LYS A C 1
ATOM 2451 O O . LYS A 1 318 ? 1.221 -3.451 -27.645 1.00 93.06 318 LYS A O 1
ATOM 2456 N N . LEU A 1 319 ? 3.329 -3.874 -26.995 1.00 93.19 319 LEU A N 1
ATOM 2457 C CA . LEU A 1 319 ? 3.110 -3.799 -25.550 1.00 93.19 319 LEU A CA 1
ATOM 2458 C C . LEU A 1 319 ? 3.219 -2.370 -24.998 1.00 93.19 319 LEU A C 1
ATOM 2460 O O . LEU A 1 319 ? 2.952 -2.150 -23.819 1.00 93.19 319 LEU A O 1
ATOM 2464 N N . GLY A 1 320 ? 3.558 -1.386 -25.836 1.00 88.44 320 GLY A N 1
ATOM 2465 C CA . GLY A 1 320 ? 3.678 0.016 -25.439 1.00 88.44 320 GLY A CA 1
ATOM 2466 C C . GLY A 1 320 ? 2.412 0.612 -24.837 1.00 88.44 320 GLY A C 1
ATOM 2467 O O . GLY A 1 320 ? 2.471 1.482 -23.963 1.00 88.44 320 GLY A O 1
ATOM 2468 N N . GLY A 1 321 ? 1.259 0.117 -25.295 1.00 88.62 321 GLY A N 1
ATOM 2469 C CA . GLY A 1 321 ? -0.075 0.481 -24.818 1.00 88.62 321 GLY A CA 1
ATOM 2470 C C . GLY A 1 321 ? -0.369 0.085 -23.375 1.00 88.62 321 GLY A C 1
ATOM 2471 O O . GLY A 1 321 ? -1.341 0.588 -22.811 1.00 88.62 321 GLY A O 1
ATOM 2472 N N . ASN A 1 322 ? 0.441 -0.790 -22.772 1.00 91.50 322 ASN A N 1
ATOM 2473 C CA . ASN A 1 322 ? 0.173 -1.279 -21.429 1.00 91.50 322 ASN A CA 1
ATOM 2474 C C . ASN A 1 322 ? 0.212 -0.126 -20.416 1.00 91.50 322 ASN A C 1
ATOM 2476 O O . ASN A 1 322 ? 1.118 0.717 -20.458 1.00 91.50 322 ASN A O 1
ATOM 2480 N N . PRO A 1 323 ? -0.767 -0.062 -19.497 1.00 90.88 323 PRO A N 1
ATOM 2481 C CA . PRO A 1 323 ? -0.774 0.964 -18.475 1.00 90.88 323 PRO A CA 1
ATOM 2482 C C . PRO A 1 323 ? 0.461 0.790 -17.593 1.00 90.88 323 PRO A C 1
ATOM 2484 O O . PRO A 1 323 ? 0.748 -0.301 -17.105 1.00 90.88 323 PRO A O 1
ATOM 2487 N N . ILE A 1 324 ? 1.181 1.886 -17.379 1.00 91.75 324 ILE A N 1
ATOM 2488 C CA . ILE A 1 324 ? 2.274 1.959 -16.419 1.00 91.75 324 ILE A CA 1
ATOM 2489 C C . ILE A 1 324 ? 2.080 3.199 -15.560 1.00 91.75 324 ILE A C 1
ATOM 2491 O O . ILE A 1 324 ? 1.598 4.231 -16.036 1.00 91.75 324 ILE A O 1
ATOM 2495 N N . LEU A 1 325 ? 2.456 3.080 -14.294 1.00 90.94 325 LEU A N 1
ATOM 2496 C CA . LEU A 1 325 ? 2.530 4.195 -13.373 1.00 90.94 325 LEU A CA 1
ATOM 2497 C C . LEU A 1 325 ? 3.971 4.305 -12.892 1.00 90.94 325 LEU A C 1
ATOM 2499 O O . LEU A 1 325 ? 4.524 3.340 -12.365 1.00 90.94 325 LEU A O 1
ATOM 2503 N N . PHE A 1 326 ? 4.564 5.476 -13.080 1.00 92.56 326 PHE A N 1
ATOM 2504 C CA . PHE A 1 326 ? 5.920 5.746 -12.634 1.00 92.56 326 PHE A CA 1
ATOM 2505 C C . PHE A 1 326 ? 6.042 7.200 -12.190 1.00 92.56 326 PHE A C 1
ATOM 2507 O O . PHE A 1 326 ? 5.782 8.128 -12.960 1.00 92.56 326 PHE A O 1
ATOM 2514 N N . GLU A 1 327 ? 6.421 7.384 -10.931 1.00 91.19 327 GLU A N 1
ATOM 2515 C CA . GLU A 1 327 ? 6.638 8.683 -10.311 1.00 91.19 327 GLU A CA 1
ATOM 2516 C C . GLU A 1 327 ? 7.801 8.553 -9.338 1.00 91.19 327 GLU A C 1
ATOM 2518 O O . GLU A 1 327 ? 7.750 7.752 -8.409 1.00 91.19 327 GLU A O 1
ATOM 2523 N N . VAL A 1 328 ? 8.838 9.356 -9.545 1.00 90.12 328 VAL A N 1
ATOM 2524 C CA . VAL A 1 328 ? 9.985 9.445 -8.644 1.00 90.12 328 VAL A CA 1
ATOM 2525 C C . VAL A 1 328 ? 9.763 10.623 -7.709 1.00 90.12 328 VAL A C 1
ATOM 2527 O O . VAL A 1 328 ? 9.510 11.734 -8.168 1.00 90.12 328 VAL A O 1
ATOM 2530 N N . ARG A 1 329 ? 9.865 10.391 -6.398 1.00 88.44 329 ARG A N 1
ATOM 2531 C CA . ARG A 1 329 ? 9.672 11.437 -5.373 1.00 88.44 329 ARG A CA 1
ATOM 2532 C C . ARG A 1 329 ? 10.957 11.834 -4.676 1.00 88.44 329 ARG A C 1
ATOM 2534 O O . ARG A 1 329 ? 11.123 12.980 -4.272 1.00 88.44 329 ARG A O 1
ATOM 2541 N N . THR A 1 330 ? 11.883 10.897 -4.575 1.00 88.88 330 THR A N 1
ATOM 2542 C CA . THR A 1 330 ? 13.202 11.116 -3.995 1.00 88.88 330 THR A CA 1
ATOM 2543 C C . THR A 1 330 ? 14.243 11.186 -5.096 1.00 88.88 330 THR A C 1
ATOM 2545 O O . THR A 1 330 ? 14.169 10.359 -6.000 1.00 88.88 330 THR A O 1
ATOM 2548 N N . PRO A 1 331 ? 15.238 12.081 -5.018 1.00 89.00 331 PRO A N 1
ATOM 2549 C CA . PRO A 1 331 ? 16.325 12.126 -5.993 1.00 89.00 331 PRO A CA 1
ATOM 2550 C C . PRO A 1 331 ? 17.061 10.766 -6.080 1.00 89.00 331 PRO A C 1
ATOM 2552 O O . PRO A 1 331 ? 17.670 10.376 -5.072 1.00 89.00 331 PRO A O 1
ATOM 2555 N N . PRO A 1 332 ? 16.999 10.031 -7.217 1.00 90.38 332 PRO A N 1
ATOM 2556 C CA . PRO A 1 332 ? 17.697 8.762 -7.391 1.00 90.38 332 PRO A CA 1
ATOM 2557 C C . PRO A 1 332 ? 19.003 8.950 -8.174 1.00 90.38 332 PRO A C 1
ATOM 2559 O O . PRO A 1 332 ? 19.137 9.842 -9.014 1.00 90.38 332 PRO A O 1
ATOM 2562 N N . THR A 1 333 ? 19.977 8.082 -7.937 1.00 91.31 333 THR A N 1
ATOM 2563 C CA . THR A 1 333 ? 21.118 7.898 -8.844 1.00 91.31 333 THR A CA 1
ATOM 2564 C C . THR A 1 333 ? 20.658 7.327 -10.190 1.00 91.31 333 THR A C 1
ATOM 2566 O O . THR A 1 333 ? 19.542 6.816 -10.325 1.00 91.31 333 THR A O 1
ATOM 2569 N N . LYS A 1 334 ? 21.521 7.389 -11.212 1.00 92.31 334 LYS A N 1
ATOM 2570 C CA . LYS A 1 334 ? 21.242 6.787 -12.527 1.00 92.31 334 LYS A CA 1
ATOM 2571 C C . LYS A 1 334 ? 20.919 5.293 -12.401 1.00 92.31 334 LYS A C 1
ATOM 2573 O O . LYS A 1 334 ? 19.977 4.823 -13.031 1.00 92.31 334 LYS A O 1
ATOM 2578 N N . GLU A 1 335 ? 21.665 4.562 -11.576 1.00 92.56 335 GLU A N 1
ATOM 2579 C CA . GLU A 1 335 ? 21.486 3.122 -11.379 1.00 92.56 335 GLU A CA 1
ATOM 2580 C C . GLU A 1 335 ? 20.193 2.789 -10.634 1.00 92.56 335 GLU A C 1
ATOM 2582 O O . GLU A 1 335 ? 19.473 1.884 -11.047 1.00 92.56 335 GLU A O 1
ATOM 2587 N N . GLU A 1 336 ? 19.859 3.540 -9.581 1.00 93.44 336 GLU A N 1
ATOM 2588 C CA . GLU A 1 336 ? 18.575 3.388 -8.883 1.00 93.44 336 GLU A CA 1
ATOM 2589 C C . GLU A 1 336 ? 17.399 3.687 -9.814 1.00 93.44 336 GLU A C 1
ATOM 2591 O O . GLU A 1 336 ? 16.387 2.995 -9.761 1.00 93.44 336 GLU A O 1
ATOM 2596 N N . LEU A 1 337 ? 17.530 4.688 -10.691 1.00 94.44 337 LEU A N 1
ATOM 2597 C CA . LEU A 1 337 ? 16.488 5.047 -11.648 1.00 94.44 337 LEU A CA 1
ATOM 2598 C C . LEU A 1 337 ? 16.290 3.961 -12.714 1.00 94.44 337 LEU A C 1
ATOM 2600 O O . LEU A 1 337 ? 15.151 3.609 -13.016 1.00 94.44 337 LEU A O 1
ATOM 2604 N N . ILE A 1 338 ? 17.382 3.406 -13.250 1.00 95.56 338 ILE A N 1
ATOM 2605 C CA . ILE A 1 338 ? 17.364 2.244 -14.155 1.00 95.56 338 ILE A CA 1
ATOM 2606 C C . ILE A 1 338 ? 16.661 1.068 -13.474 1.00 95.56 338 ILE A C 1
ATOM 2608 O O . ILE A 1 338 ? 15.663 0.570 -13.995 1.00 95.56 338 ILE A O 1
ATOM 2612 N N . TYR A 1 339 ? 17.104 0.709 -12.269 1.00 96.12 339 TYR A N 1
ATOM 2613 C CA . TYR A 1 339 ? 16.524 -0.377 -11.484 1.00 96.12 339 TYR A CA 1
ATOM 2614 C C . TYR A 1 339 ? 15.033 -0.162 -11.180 1.00 96.12 339 TYR A C 1
ATOM 2616 O O . TYR A 1 339 ? 14.225 -1.087 -11.297 1.00 96.12 339 TYR A O 1
ATOM 2624 N N . ALA A 1 340 ? 14.645 1.060 -10.806 1.00 96.31 340 ALA A N 1
ATOM 2625 C CA . ALA A 1 340 ? 13.261 1.409 -10.516 1.00 96.31 340 ALA A CA 1
ATOM 2626 C C . ALA A 1 340 ? 12.371 1.229 -11.753 1.00 96.31 340 ALA A C 1
ATOM 2628 O O . ALA A 1 340 ? 11.295 0.644 -11.644 1.00 96.31 340 ALA A O 1
ATOM 2629 N N . MET A 1 341 ? 12.826 1.667 -12.934 1.00 96.94 341 MET A N 1
ATOM 2630 C CA . MET A 1 341 ? 12.084 1.471 -14.184 1.00 96.94 341 MET A CA 1
ATOM 2631 C C . MET A 1 341 ? 11.966 -0.010 -14.554 1.00 96.94 341 MET A C 1
ATOM 2633 O O . MET A 1 341 ? 10.868 -0.460 -14.875 1.00 96.94 341 MET A O 1
ATOM 2637 N N . GLU A 1 342 ? 13.053 -0.785 -14.475 1.00 97.00 342 GLU A N 1
ATOM 2638 C CA . GLU A 1 342 ? 13.029 -2.235 -14.728 1.00 97.00 342 GLU A CA 1
ATOM 2639 C C . GLU A 1 342 ? 12.073 -2.960 -13.780 1.00 97.00 342 GLU A C 1
ATOM 2641 O O . GLU A 1 342 ? 11.273 -3.797 -14.202 1.00 97.00 342 GLU A O 1
ATOM 2646 N N . THR A 1 343 ? 12.102 -2.589 -12.501 1.00 96.94 343 THR A N 1
ATOM 2647 C CA . THR A 1 343 ? 11.190 -3.115 -11.487 1.00 96.94 343 THR A CA 1
ATOM 2648 C C . THR A 1 343 ? 9.744 -2.757 -11.806 1.00 96.94 343 THR A C 1
ATOM 2650 O O . THR A 1 343 ? 8.880 -3.629 -11.760 1.00 96.94 343 THR A O 1
ATOM 2653 N N . THR A 1 344 ? 9.461 -1.515 -12.204 1.00 96.69 344 THR A N 1
ATOM 2654 C CA . THR A 1 344 ? 8.120 -1.108 -12.636 1.00 96.69 344 THR A CA 1
ATOM 2655 C C . THR A 1 344 ? 7.662 -1.873 -13.879 1.00 96.69 344 THR A C 1
ATOM 2657 O O . THR A 1 344 ? 6.507 -2.299 -13.916 1.00 96.69 344 THR A O 1
ATOM 2660 N N . PHE A 1 345 ? 8.527 -2.114 -14.869 1.00 96.94 345 PHE A N 1
ATOM 2661 C CA . PHE A 1 345 ? 8.184 -2.967 -16.012 1.00 96.94 345 PHE A CA 1
ATOM 2662 C C . PHE A 1 345 ? 7.827 -4.383 -15.552 1.00 96.94 345 PHE A C 1
ATOM 2664 O O . PHE A 1 345 ? 6.741 -4.864 -15.877 1.00 96.94 345 PHE A O 1
ATOM 2671 N N . ARG A 1 346 ? 8.665 -5.001 -14.713 1.00 96.12 346 ARG A N 1
ATOM 2672 C CA . ARG A 1 346 ? 8.443 -6.353 -14.180 1.00 96.12 346 ARG A CA 1
ATOM 2673 C C . ARG A 1 346 ? 7.130 -6.469 -13.405 1.00 96.12 346 ARG A C 1
ATOM 2675 O O . ARG A 1 346 ? 6.366 -7.401 -13.632 1.00 96.12 346 ARG A O 1
ATOM 2682 N N . LEU A 1 347 ? 6.818 -5.497 -12.545 1.00 95.19 347 LEU A N 1
ATOM 2683 C CA . LEU A 1 347 ? 5.544 -5.455 -11.812 1.00 95.19 347 LEU A CA 1
ATOM 2684 C C . LEU A 1 347 ? 4.324 -5.388 -12.751 1.00 95.19 347 LEU A C 1
ATOM 2686 O O . LEU A 1 347 ? 3.236 -5.814 -12.375 1.00 95.19 347 LEU A O 1
ATOM 2690 N N . ASN A 1 348 ? 4.502 -4.900 -13.982 1.00 95.06 348 ASN A N 1
ATOM 2691 C CA . ASN A 1 348 ? 3.479 -4.862 -15.029 1.00 95.06 348 ASN A CA 1
ATOM 2692 C C . ASN A 1 348 ? 3.642 -5.986 -16.077 1.00 95.06 348 ASN A C 1
ATOM 2694 O O . ASN A 1 348 ? 3.076 -5.886 -17.164 1.00 95.06 348 ASN A O 1
ATOM 2698 N N . HIS A 1 349 ? 4.387 -7.054 -15.760 1.00 95.06 349 HIS A N 1
ATOM 2699 C CA . HIS A 1 349 ? 4.656 -8.208 -16.636 1.00 95.06 349 HIS A CA 1
ATOM 2700 C C . HIS A 1 349 ? 5.366 -7.862 -17.955 1.00 95.06 349 HIS A C 1
ATOM 2702 O O . HIS A 1 349 ? 5.241 -8.568 -18.962 1.00 95.06 349 HIS A O 1
ATOM 2708 N N . LEU A 1 350 ? 6.130 -6.773 -17.941 1.00 96.06 350 LEU A N 1
ATOM 2709 C CA . LEU A 1 350 ? 6.955 -6.296 -19.040 1.00 96.06 350 LEU A CA 1
ATOM 2710 C C . LEU A 1 350 ? 8.436 -6.481 -18.706 1.00 96.06 350 LEU A C 1
ATOM 2712 O O . LEU A 1 350 ? 8.834 -6.504 -17.543 1.00 96.06 350 LEU A O 1
ATOM 2716 N N . LYS A 1 351 ? 9.270 -6.542 -19.739 1.00 96.44 351 LYS A N 1
ATOM 2717 C CA . LYS A 1 351 ? 10.727 -6.461 -19.614 1.00 96.44 351 LYS A CA 1
ATOM 2718 C C . LYS A 1 351 ? 11.327 -5.685 -20.778 1.00 96.44 351 LYS A C 1
ATOM 2720 O O . LYS A 1 351 ? 10.734 -5.616 -21.854 1.00 96.44 351 LYS A O 1
ATOM 2725 N N . ILE A 1 352 ? 12.516 -5.136 -20.568 1.00 96.81 352 ILE A N 1
ATOM 2726 C CA . ILE A 1 352 ? 13.332 -4.597 -21.654 1.00 96.81 352 ILE A CA 1
ATOM 2727 C C . ILE A 1 352 ? 13.972 -5.779 -22.393 1.00 96.81 352 ILE A C 1
ATOM 2729 O O . ILE A 1 352 ? 14.534 -6.674 -21.763 1.00 96.81 352 ILE A O 1
ATOM 2733 N N . ILE A 1 353 ? 13.855 -5.798 -23.719 1.00 96.50 353 ILE A N 1
ATOM 2734 C CA . ILE A 1 353 ? 14.496 -6.784 -24.597 1.00 96.50 353 ILE A CA 1
ATOM 2735 C C . ILE A 1 353 ? 15.452 -6.077 -25.551 1.00 96.50 353 ILE A C 1
ATOM 2737 O O . ILE A 1 353 ? 15.165 -4.976 -26.021 1.00 96.50 353 ILE A O 1
ATOM 2741 N N . GLU A 1 354 ? 16.585 -6.707 -25.838 1.00 96.19 354 GLU A N 1
ATOM 2742 C CA . GLU A 1 354 ? 17.489 -6.246 -26.890 1.00 96.19 354 GLU A CA 1
ATOM 2743 C C . GLU A 1 354 ? 16.929 -6.658 -28.249 1.00 96.19 354 GLU A C 1
ATOM 2745 O O . GLU A 1 354 ? 16.541 -7.812 -28.442 1.00 96.19 354 GLU A O 1
ATOM 2750 N N . VAL A 1 355 ? 16.847 -5.697 -29.168 1.00 94.69 355 VAL A N 1
ATOM 2751 C CA . VAL A 1 355 ? 16.460 -5.943 -30.564 1.00 94.69 355 VAL A CA 1
ATOM 2752 C C . VAL A 1 355 ? 17.721 -6.117 -31.411 1.00 94.69 355 VAL A C 1
ATOM 2754 O O . VAL A 1 355 ? 17.796 -7.038 -32.219 1.00 94.69 355 VAL A O 1
ATOM 2757 N N . ASP A 1 356 ? 18.733 -5.282 -31.164 1.00 94.75 356 ASP A N 1
ATOM 2758 C CA . ASP A 1 356 ? 20.089 -5.393 -31.705 1.00 94.75 356 ASP A CA 1
ATOM 2759 C C . ASP A 1 356 ? 21.118 -4.794 -30.716 1.00 94.75 356 ASP A C 1
ATOM 2761 O O . ASP A 1 356 ? 20.799 -4.505 -29.559 1.00 94.75 356 ASP A O 1
ATOM 2765 N N . SER A 1 357 ? 22.370 -4.610 -31.153 1.00 93.50 357 SER A N 1
ATOM 2766 C CA . SER A 1 357 ? 23.458 -4.084 -30.315 1.00 93.50 357 SER A CA 1
ATOM 2767 C C . SER A 1 357 ? 23.229 -2.656 -29.801 1.00 93.50 357 SER A C 1
ATOM 2769 O O . SER A 1 357 ? 23.774 -2.291 -28.759 1.00 93.50 357 SER A O 1
ATOM 2771 N N . ASN A 1 358 ? 22.416 -1.855 -30.492 1.00 95.88 358 ASN A N 1
ATOM 2772 C CA . ASN A 1 358 ? 22.184 -0.441 -30.204 1.00 95.88 358 ASN A CA 1
ATOM 2773 C C . ASN A 1 358 ? 20.701 -0.100 -29.967 1.00 95.88 358 ASN A C 1
ATOM 2775 O O . ASN A 1 358 ? 20.349 1.071 -29.771 1.00 95.88 358 ASN A O 1
ATOM 2779 N N . SER A 1 359 ? 19.810 -1.091 -29.987 1.00 96.06 359 SER A N 1
ATOM 2780 C CA . SER A 1 359 ? 18.377 -0.869 -29.844 1.00 96.06 359 SER A CA 1
ATOM 2781 C C . SER A 1 359 ? 17.704 -1.838 -28.873 1.00 96.06 359 SER A C 1
ATOM 2783 O O . SER A 1 359 ? 18.065 -3.009 -28.729 1.00 96.06 359 SER A O 1
ATOM 2785 N N . ILE A 1 360 ? 16.717 -1.311 -28.152 1.00 97.38 360 ILE A N 1
ATOM 2786 C CA . ILE A 1 360 ? 15.901 -2.055 -27.191 1.00 97.38 360 ILE A CA 1
ATOM 2787 C C . ILE A 1 360 ? 14.414 -1.832 -27.449 1.00 97.38 360 ILE A C 1
ATOM 2789 O O . ILE A 1 360 ? 14.001 -0.800 -27.981 1.00 97.38 360 ILE A O 1
ATOM 2793 N N . SER A 1 361 ? 13.599 -2.789 -27.022 1.00 96.81 361 SER A N 1
ATOM 2794 C CA . SER A 1 361 ? 12.140 -2.719 -27.064 1.00 96.81 361 SER A CA 1
ATOM 2795 C C . SER A 1 361 ? 11.525 -3.256 -25.766 1.00 96.81 361 SER A C 1
ATOM 2797 O O . SER A 1 361 ? 12.239 -3.681 -24.856 1.00 96.81 361 SER A O 1
ATOM 2799 N N . LEU A 1 362 ? 10.196 -3.211 -25.655 1.00 96.81 362 LEU A N 1
ATOM 2800 C CA . LEU A 1 362 ? 9.460 -3.867 -24.571 1.00 96.81 362 LEU A CA 1
ATOM 2801 C C . LEU A 1 362 ? 8.998 -5.255 -25.025 1.00 96.81 362 LEU A C 1
ATOM 2803 O O . LEU A 1 362 ? 8.394 -5.397 -26.085 1.00 96.81 362 LEU A O 1
ATOM 2807 N N . GLY A 1 363 ? 9.255 -6.263 -24.196 1.00 94.94 363 GLY A N 1
ATOM 2808 C CA . GLY A 1 363 ? 8.793 -7.639 -24.376 1.00 94.94 363 GLY A CA 1
ATOM 2809 C C . GLY A 1 363 ? 7.945 -8.114 -23.197 1.00 94.94 363 GLY A C 1
ATOM 2810 O O . GLY A 1 363 ? 7.945 -7.502 -22.125 1.00 94.94 363 GLY A O 1
ATOM 2811 N N . ALA A 1 364 ? 7.229 -9.223 -23.383 1.00 93.88 364 ALA A N 1
ATOM 2812 C CA . ALA A 1 364 ? 6.499 -9.866 -22.296 1.00 93.88 364 ALA A CA 1
ATOM 2813 C C . ALA A 1 364 ? 7.469 -10.641 -21.393 1.00 93.88 364 ALA A C 1
ATOM 2815 O O . ALA A 1 364 ? 8.413 -11.274 -21.872 1.00 93.88 364 ALA A O 1
ATOM 2816 N N . GLU A 1 365 ? 7.230 -10.649 -20.079 1.00 85.62 365 GLU A N 1
ATOM 2817 C CA . GLU A 1 365 ? 8.114 -11.333 -19.124 1.00 85.62 365 GLU A CA 1
ATOM 2818 C C . GLU A 1 365 ? 8.318 -12.822 -19.484 1.00 85.62 365 GLU A C 1
ATOM 2820 O O . GLU A 1 365 ? 9.454 -13.300 -19.517 1.00 85.62 365 GLU A O 1
ATOM 2825 N N . LYS A 1 366 ? 7.237 -13.510 -19.888 1.00 80.25 366 LYS A N 1
ATOM 2826 C CA . LYS A 1 366 ? 7.213 -14.948 -20.226 1.00 80.25 366 LYS A CA 1
ATOM 2827 C C . LYS A 1 366 ? 7.869 -15.328 -21.559 1.00 80.25 366 LYS A C 1
ATOM 2829 O O . LYS A 1 366 ? 8.089 -16.512 -21.798 1.00 80.25 366 LYS A O 1
ATOM 2834 N N . GLU A 1 367 ? 8.202 -14.375 -22.425 1.00 59.91 367 GLU A N 1
ATOM 2835 C CA . GLU A 1 367 ? 8.870 -14.677 -23.696 1.00 59.91 367 GLU A CA 1
ATOM 2836 C C . GLU A 1 367 ? 10.375 -14.843 -23.472 1.00 59.91 367 GLU A C 1
ATOM 2838 O O . GLU A 1 367 ? 11.177 -13.935 -23.692 1.00 59.91 367 GLU A O 1
ATOM 2843 N N . THR A 1 368 ? 10.789 -15.995 -22.956 1.00 48.44 368 THR A N 1
ATOM 2844 C CA . THR A 1 368 ? 12.195 -16.416 -22.984 1.00 48.44 368 THR A CA 1
ATOM 2845 C C . THR A 1 368 ? 12.395 -17.371 -24.157 1.00 48.44 368 THR A C 1
ATOM 2847 O O . THR A 1 368 ? 12.047 -18.540 -24.071 1.00 48.44 368 THR A O 1
ATOM 2850 N N . LYS A 1 369 ? 12.948 -16.814 -25.244 1.00 49.12 369 LYS A N 1
ATOM 2851 C CA . LYS A 1 369 ? 13.642 -17.462 -26.372 1.00 49.12 369 LYS A CA 1
ATOM 2852 C C . LYS A 1 369 ? 12.949 -18.670 -27.025 1.00 49.12 369 LYS A C 1
ATOM 2854 O O . LYS A 1 369 ? 13.274 -19.815 -26.738 1.00 49.12 369 LYS A O 1
ATOM 2859 N N . ALA A 1 370 ? 12.139 -18.395 -28.046 1.00 44.62 370 ALA A N 1
ATOM 2860 C CA . ALA A 1 370 ? 12.096 -19.250 -29.230 1.00 44.62 370 ALA A CA 1
ATOM 2861 C C . ALA A 1 370 ? 13.030 -18.623 -30.280 1.00 44.62 370 ALA A C 1
ATOM 2863 O O . ALA A 1 370 ? 12.742 -17.538 -30.773 1.00 44.62 370 ALA A O 1
ATOM 2864 N N . GLY A 1 371 ? 14.157 -19.267 -30.591 1.00 49.47 371 GLY A N 1
ATOM 2865 C CA . GLY A 1 371 ? 14.988 -18.894 -31.743 1.00 49.47 371 GLY A CA 1
ATOM 2866 C C . GLY A 1 371 ? 16.363 -18.323 -31.401 1.00 49.47 371 GLY A C 1
ATOM 2867 O O . GLY A 1 371 ? 16.586 -17.121 -31.472 1.00 49.47 371 GLY A O 1
ATOM 2868 N N . SER A 1 372 ? 17.301 -19.211 -31.086 1.00 44.19 372 SER A N 1
ATOM 2869 C CA . SER A 1 372 ? 18.721 -19.023 -31.405 1.00 44.19 372 SER A CA 1
ATOM 2870 C C . SER A 1 372 ? 19.381 -20.397 -31.540 1.00 44.19 372 SER A C 1
ATOM 2872 O O . SER A 1 372 ? 20.355 -20.677 -30.857 1.00 44.19 372 SER A O 1
ATOM 2874 N N . ASP A 1 373 ? 18.810 -21.240 -32.399 1.00 46.44 373 ASP A N 1
ATOM 2875 C CA . ASP A 1 373 ? 19.551 -22.298 -33.086 1.00 46.44 373 ASP A CA 1
ATOM 2876 C C . ASP A 1 373 ? 19.401 -22.003 -34.582 1.00 46.44 373 ASP A C 1
ATOM 2878 O O . ASP A 1 373 ? 18.335 -22.207 -35.172 1.00 46.44 373 ASP A O 1
ATOM 2882 N N . LYS A 1 374 ? 20.443 -21.414 -35.165 1.00 41.06 374 LYS A N 1
ATOM 2883 C CA . LYS A 1 374 ? 20.704 -21.393 -36.602 1.00 41.06 374 LYS A CA 1
ATOM 2884 C C . LYS A 1 374 ? 22.192 -21.549 -36.823 1.00 41.06 374 LYS A C 1
ATOM 2886 O O . LYS A 1 374 ? 22.946 -20.859 -36.102 1.00 41.06 374 LYS A O 1
#